Protein 2PSB (pdb70)

B-factor: mean 40.16, std 11.64, range [13.36, 83.76]

Solvent-accessible surface area: 13095 Å² total

Secondary structure (DSSP, 8-state):
-PBPTTT--B--GGGGGB--EEEEE--SGGG-S-BSTTS-SEEEEEE-STT-EEEEEEES----EEB-B--B-HHHHHHHHTTT-EEE-S-B-HHHHHHHHTTSS---HHHHBTTTBEE-SSS-TTS-EEEEHHHHHHHHHHHT---B-------B------EEEEE---SS---EEEEEEETTTTEEEEEETTEE-EETTTTEE---EEEEEE-EEEE-SSS--EEEE-SS-EEEEEEETTEEEEEEEEEETTEEEEEETTEEPPB-SS-EEEEEES-GGGEEEE-

CATH classification: 3.50.90.10

InterPro domains:
  IPR021416 DUF3048, N-terminal [PF11258] (37-178)
  IPR023158 YerB-like superfamily [G3DSA:3.50.90.10] (20-331)
  IPR023158 YerB-like superfamily [SSF159774] (34-324)
  IPR035328 DUF3048, C-terminal domain [PF17479] (204-314)

Radius of gyration: 17.87 Å; Cα contacts (8 Å, |Δi|>4): 695; chains: 1; bounding box: 42×48×46 Å

Foldseek 3Di:
DDAWQLFRHDDDPVLQWFAKAKFKAFQDVQLPPWADLQQFQEKEWDDFPDLGIIITGIHRRGGFKGHPFAEDEPLSLLLCVLRLHEYEGAHYDPVVVCCVVVPSHNYHCVVQDPHQWDAAPVGDPPSGIMHGPVSVVVVCVVVVNDRTHHTHGAFADPAAAKKKKFWSADDPGTWIKIWGADLVVQWIWIDIPPGTHDHPVVSGTHIFKEKEAAWAWAAPDPVRGTDTPQAVKFWIWMDGNSDIDTFIWHADSSHTFTQDPHGTDHTHRGHYYYYYDNDNVSMDMDD

Nearest PDB structures (foldseek):
  2psb-assembly1_A  TM=1.003E+00  e=2.135E-63  Bacillus subtilis
  1pby-assembly1_A  TM=2.322E-01  e=2.403E-01  Paracoccus denitrificans
  4chm-assembly2_B  TM=3.049E-01  e=6.238E+00  Toxoplasma gondii ME49
  1fun-assembly4_D  TM=2.504E-01  e=3.730E+00  Homo sapiens
  6dtk-assembly5_I  TM=1.846E-01  e=3.328E+00  Homo sapiens

Structure (mmCIF, N/CA/C/O backbone):
data_2PSB
#
_entry.id   2PSB
#
_cell.length_a   43.216
_cell.length_b   43.216
_cell.length_c   128.835
_cell.angle_alpha   90.00
_cell.angle_beta   90.00
_cell.angle_gamma   120.00
#
_symmetry.space_group_name_H-M   'P 32'
#
loop_
_entity.id
_entity.type
_entity.pdbx_description
1 polymer 'YerB protein'
2 water water
#
loop_
_atom_site.group_PDB
_atom_site.id
_atom_site.type_symbol
_atom_site.label_atom_id
_atom_site.label_alt_id
_atom_site.label_comp_id
_atom_site.label_asym_id
_atom_site.label_entity_id
_atom_site.label_seq_id
_atom_site.pdbx_PDB_ins_code
_atom_site.Cartn_x
_atom_site.Cartn_y
_atom_site.Cartn_z
_atom_site.occupancy
_atom_site.B_iso_or_equiv
_atom_site.auth_seq_id
_atom_site.auth_comp_id
_atom_site.auth_asym_id
_atom_site.auth_atom_id
_atom_site.pdbx_PDB_model_num
ATOM 1 N N . LYS A 1 13 ? -17.174 20.623 68.405 1.00 61.80 13 LYS A N 1
ATOM 2 C CA . LYS A 1 13 ? -16.059 19.892 69.073 1.00 61.40 13 LYS A CA 1
ATOM 3 C C . LYS A 1 13 ? -14.729 20.630 68.922 1.00 60.65 13 LYS A C 1
ATOM 4 O O . LYS A 1 13 ? -14.624 21.808 69.267 1.00 61.68 13 LYS A O 1
ATOM 10 N N . LEU A 1 14 ? -13.719 19.940 68.403 1.00 59.08 14 LEU A N 1
ATOM 11 C CA . LEU A 1 14 ? -12.397 20.527 68.218 1.00 56.87 14 LEU A CA 1
ATOM 12 C C . LEU A 1 14 ? -12.343 21.706 67.236 1.00 54.76 14 LEU A C 1
ATOM 13 O O . LEU A 1 14 ? -13.299 21.964 66.505 1.00 56.18 14 LEU A O 1
ATOM 18 N N . LYS A 1 15 ? -11.220 22.424 67.240 1.00 50.92 15 LYS A N 1
ATOM 19 C CA . LYS A 1 15 ? -11.031 23.587 66.376 1.00 46.81 15 LYS A CA 1
ATOM 20 C C . LYS A 1 15 ? -10.123 23.300 65.180 1.00 43.35 15 LYS A C 1
ATOM 21 O O . LYS A 1 15 ? -9.333 22.361 65.204 1.00 41.78 15 LYS A O 1
ATOM 27 N N . ALA A 1 16 ? -10.242 24.114 64.133 1.00 40.45 16 ALA A N 1
ATOM 28 C CA . ALA A 1 16 ? -9.410 23.945 62.948 1.00 37.29 16 ALA A CA 1
ATOM 29 C C . ALA A 1 16 ? -8.077 24.656 63.192 1.00 35.11 16 ALA A C 1
ATOM 30 O O . ALA A 1 16 ? -8.041 25.770 63.717 1.00 33.16 16 ALA A O 1
ATOM 32 N N . PRO A 1 17 ? -6.964 24.010 62.814 1.00 31.97 17 PRO A N 1
ATOM 33 C CA . PRO A 1 17 ? -5.594 24.512 62.969 1.00 30.97 17 PRO A CA 1
ATOM 34 C C . PRO A 1 17 ? -5.330 25.897 62.384 1.00 30.44 17 PRO A C 1
ATOM 35 O O . PRO A 1 17 ? -4.732 26.755 63.023 1.00 25.40 17 PRO A O 1
ATOM 39 N N . LEU A 1 18 ? -5.783 26.104 61.157 1.00 31.65 18 LEU A N 1
ATOM 40 C CA . LEU A 1 18 ? -5.524 27.354 60.468 1.00 32.49 18 LEU A CA 1
ATOM 41 C C . LEU A 1 18 ? -6.586 28.435 60.562 1.00 32.46 18 LEU A C 1
ATOM 42 O O . LEU A 1 18 ? -6.410 29.524 60.014 1.00 32.91 18 LEU A O 1
ATOM 47 N N . THR A 1 19 ? -7.667 28.157 61.280 1.00 33.88 19 THR A N 1
ATOM 48 C CA . THR A 1 19 ? -8.733 29.138 61.417 1.00 35.48 19 THR A CA 1
ATOM 49 C C . THR A 1 19 ? -9.130 29.383 62.872 1.00 35.91 19 THR A C 1
ATOM 50 O O . THR A 1 19 ? -9.598 30.469 63.227 1.00 36.44 19 THR A O 1
ATOM 54 N N . GLY A 1 20 ? -8.951 28.369 63.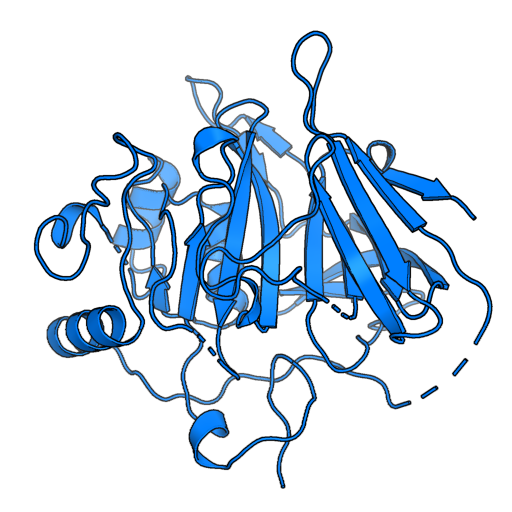712 1.00 35.01 20 GLY A N 1
ATOM 55 C CA . GLY A 1 20 ? -9.304 28.519 65.110 1.00 36.81 20 GLY A CA 1
ATOM 56 C C . GLY A 1 20 ? -10.787 28.333 65.365 1.00 37.39 20 GLY A C 1
ATOM 57 O O . GLY A 1 20 ? -11.242 28.437 66.504 1.00 38.65 20 GLY A O 1
ATOM 58 N N . LEU A 1 21 ? -11.540 28.075 64.298 1.00 38.07 21 LEU A N 1
ATOM 59 C CA . LEU A 1 21 ? -12.978 27.850 64.388 1.00 39.22 21 LEU A CA 1
ATOM 60 C C . LEU A 1 21 ? -13.225 26.365 64.611 1.00 41.66 21 LEU A C 1
ATOM 61 O O . LEU A 1 21 ? -12.444 25.523 64.164 1.00 40.48 21 LEU A O 1
ATOM 66 N N . LYS A 1 22 ? -14.312 26.045 65.301 1.00 45.31 22 LYS A N 1
ATOM 67 C CA . LYS A 1 22 ? -14.644 24.655 65.585 1.00 47.54 22 LYS A CA 1
ATOM 68 C C . LYS A 1 22 ? -14.988 23.897 64.305 1.00 48.67 22 LYS A C 1
ATOM 69 O O . LYS A 1 22 ? -15.536 24.467 63.361 1.00 48.44 22 LYS A O 1
ATOM 75 N N . THR A 1 23 ? -14.656 22.609 64.278 1.00 50.73 23 THR A N 1
ATOM 76 C CA . THR A 1 23 ? -14.935 21.761 63.122 1.00 53.64 23 THR A CA 1
ATOM 77 C C . THR A 1 23 ? -15.111 20.305 63.526 1.00 54.37 23 THR A C 1
ATOM 78 O O . THR A 1 23 ? -15.026 19.957 64.700 1.00 52.70 23 THR A O 1
ATOM 82 N N . GLU A 1 24 ? -15.338 19.459 62.529 1.00 56.24 24 GLU A N 1
ATOM 83 C CA . GLU A 1 24 ? -15.534 18.041 62.749 1.00 58.20 24 GLU A CA 1
ATOM 84 C C . GLU A 1 24 ? -14.212 17.291 62.871 1.00 59.61 24 GLU A C 1
ATOM 85 O O . GLU A 1 24 ? -13.182 17.736 62.367 1.00 59.44 24 GLU A O 1
ATOM 91 N N . GLN A 1 25 ? -14.255 16.149 63.548 1.00 60.80 25 GLN A N 1
ATOM 92 C CA . GLN A 1 25 ? -13.074 15.325 63.783 1.00 61.27 25 GLN A CA 1
ATOM 93 C C . GLN A 1 25 ? -12.256 15.007 62.529 1.00 60.91 25 GLN A C 1
ATOM 94 O O . GLN A 1 25 ? -11.027 15.090 62.546 1.00 59.84 25 GLN A O 1
ATOM 100 N N . LYS A 1 26 ? -12.936 14.648 61.445 1.00 59.76 26 LYS A N 1
ATOM 101 C CA . LYS A 1 26 ? -12.252 14.284 60.207 1.00 58.89 26 LYS A CA 1
ATOM 102 C C . LYS A 1 26 ? -11.368 15.375 59.596 1.00 57.24 26 LYS A C 1
ATOM 103 O O . LYS A 1 26 ? -10.335 15.070 59.004 1.00 56.34 26 LYS A O 1
ATOM 109 N N . VAL A 1 27 ? -11.765 16.636 59.736 1.00 55.11 27 VAL A N 1
ATOM 110 C CA . VAL A 1 27 ? -10.979 17.727 59.175 1.00 54.87 27 VAL A CA 1
ATOM 111 C C . VAL A 1 27 ? -9.653 17.836 59.910 1.00 53.68 27 VAL A C 1
ATOM 112 O O . VAL A 1 27 ? -8.647 18.250 59.342 1.00 53.39 27 VAL A O 1
ATOM 116 N N . THR A 1 28 ? -9.667 17.446 61.179 1.00 53.08 28 THR A N 1
ATOM 117 C CA . THR A 1 28 ? -8.487 17.475 62.036 1.00 51.49 28 THR A CA 1
ATOM 118 C C . THR A 1 28 ? -7.298 16.742 61.430 1.00 49.70 28 THR A C 1
ATOM 119 O O . THR A 1 28 ? -6.149 16.986 61.806 1.00 51.21 28 THR A O 1
ATOM 123 N N . GLU A 1 29 ? -7.565 15.843 60.493 1.00 46.78 29 GLU A N 1
ATOM 124 C CA . GLU A 1 29 ? -6.485 15.102 59.869 1.00 43.94 29 GLU A CA 1
ATOM 125 C C . GLU A 1 29 ? -6.305 15.420 58.397 1.00 40.25 29 GLU A C 1
ATOM 126 O O . GLU A 1 29 ? -5.425 14.870 57.748 1.00 38.64 29 GLU A O 1
ATOM 132 N N . ARG A 1 30 ? -7.134 16.314 57.869 1.00 37.57 30 ARG A N 1
ATOM 133 C CA . ARG A 1 30 ? -7.029 16.681 56.466 1.00 36.75 30 ARG A CA 1
ATOM 134 C C . ARG A 1 30 ? -5.778 17.521 56.217 1.00 35.79 30 ARG A C 1
ATOM 135 O O . ARG A 1 30 ? -5.639 18.628 56.742 1.00 36.60 30 ARG A O 1
ATOM 143 N N . ARG A 1 31 ? -4.862 16.973 55.429 1.00 33.53 31 ARG A N 1
ATOM 144 C CA . ARG A 1 31 ? -3.619 17.656 55.105 1.00 32.12 31 ARG A CA 1
ATOM 145 C C . ARG A 1 31 ? -3.874 18.949 54.334 1.00 31.12 31 ARG A C 1
ATOM 146 O O . ARG A 1 31 ? -4.719 18.995 53.443 1.00 29.88 31 ARG A O 1
ATOM 154 N N . PRO A 1 32 ? -3.142 20.022 54.677 1.00 31.44 32 PRO A N 1
ATOM 155 C CA . PRO A 1 32 ? -3.310 21.303 53.989 1.00 30.35 32 PRO A CA 1
ATOM 156 C C . PRO A 1 32 ? -2.964 21.193 52.505 1.00 28.94 32 PRO A C 1
ATOM 157 O O . PRO A 1 32 ? -2.063 20.440 52.119 1.00 28.44 32 PRO A O 1
ATOM 161 N N . VAL A 1 33 ? -3.702 21.936 51.684 1.00 27.88 33 VAL A N 1
ATOM 162 C CA . VAL A 1 33 ? -3.472 21.997 50.243 1.00 27.26 33 VAL A CA 1
ATOM 163 C C . VAL A 1 33 ? -3.208 23.476 49.930 1.00 26.74 33 VAL A C 1
ATOM 164 O O . VAL A 1 33 ? -4.061 24.331 50.173 1.00 27.14 33 VAL A O 1
ATOM 168 N N . ALA A 1 34 ? -2.010 23.764 49.425 1.00 27.02 34 ALA A N 1
ATOM 169 C CA . ALA A 1 34 ? -1.594 25.127 49.073 1.00 26.23 34 ALA A CA 1
ATOM 170 C C . ALA A 1 34 ? -1.564 25.298 47.555 1.00 27.25 34 ALA A C 1
ATOM 171 O O . ALA A 1 34 ? -0.740 24.697 46.873 1.00 27.58 34 ALA A O 1
ATOM 173 N N . VAL A 1 35 ? -2.451 26.138 47.033 1.00 27.16 35 VAL A N 1
ATOM 174 C CA . VAL A 1 35 ? -2.530 26.362 45.597 1.00 24.20 35 VAL A CA 1
ATOM 175 C C . VAL A 1 35 ? -2.015 27.736 45.165 1.00 27.30 35 VAL A C 1
ATOM 176 O O . VAL A 1 35 ? -2.380 28.768 45.740 1.00 29.27 35 VAL A O 1
ATOM 180 N N . VAL A 1 36 ? -1.160 27.748 44.150 1.00 28.45 36 VAL A N 1
ATOM 181 C CA . VAL A 1 36 ? -0.656 29.013 43.620 1.00 29.45 36 VAL A CA 1
ATOM 182 C C . VAL A 1 36 ? -1.754 29.541 42.710 1.00 29.11 36 VAL A C 1
ATOM 183 O O . VAL A 1 36 ? -2.071 28.930 41.695 1.00 29.56 36 VAL A O 1
ATOM 187 N N . VAL A 1 37 ? -2.336 30.675 43.080 1.00 29.77 37 VAL A N 1
ATOM 188 C CA . VAL A 1 37 ? -3.431 31.240 42.306 1.00 28.45 37 VAL A CA 1
ATOM 189 C C . VAL A 1 37 ? -3.105 32.544 41.573 1.00 28.12 37 VAL A C 1
ATOM 190 O O . VAL A 1 37 ? -2.620 33.522 42.159 1.00 28.22 37 VAL A O 1
ATOM 194 N N . ASN A 1 38 ? -3.388 32.511 40.275 1.00 28.00 38 ASN A N 1
ATOM 195 C CA . ASN A 1 38 ? -3.197 33.610 39.331 1.00 26.67 38 ASN A CA 1
ATOM 196 C C . ASN A 1 38 ? -3.898 34.888 39.830 1.00 27.54 38 ASN A C 1
ATOM 197 O O . ASN A 1 38 ? -5.089 34.865 40.142 1.00 25.01 38 ASN A O 1
ATOM 202 N N . ASN A 1 39 ? -3.168 35.996 39.926 1.00 27.30 39 ASN A N 1
ATOM 203 C CA . ASN A 1 39 ? -3.816 37.236 40.333 1.00 30.83 39 ASN A CA 1
ATOM 204 C C . ASN A 1 39 ? -3.634 38.317 39.267 1.00 32.57 39 ASN A C 1
ATOM 205 O O . ASN A 1 39 ? -3.681 39.519 39.551 1.00 33.92 39 ASN A O 1
ATOM 210 N N . HIS A 1 40 ? -3.407 37.878 38.035 1.00 33.14 40 HIS A N 1
ATOM 211 C CA . HIS A 1 40 ? -3.276 38.799 36.921 1.00 33.69 40 HIS A CA 1
ATOM 212 C C . HIS A 1 40 ? -4.696 39.291 36.698 1.00 32.78 40 HIS A C 1
ATOM 213 O O . HIS A 1 40 ? -5.642 38.518 36.815 1.00 30.80 40 HIS A O 1
ATOM 220 N N . PRO A 1 41 ? -4.867 40.584 36.373 1.00 31.98 41 PRO A N 1
ATOM 221 C CA . PRO A 1 41 ? -6.202 41.151 36.146 1.00 31.33 41 PRO A CA 1
ATOM 222 C C . PRO A 1 41 ? -7.187 40.235 35.409 1.00 32.59 41 PRO A C 1
ATOM 223 O O . PRO A 1 41 ? -8.349 40.128 35.802 1.00 33.02 41 PRO A O 1
ATOM 227 N N . LYS A 1 42 ? -6.719 39.573 34.354 1.00 33.03 42 LYS A N 1
ATOM 228 C CA . LYS A 1 42 ? -7.568 38.679 33.565 1.00 34.50 42 LYS A CA 1
ATOM 229 C C . LYS A 1 42 ? -7.997 37.392 34.265 1.00 34.70 42 LYS A C 1
ATOM 230 O O . LYS A 1 42 ? -8.855 36.667 33.764 1.00 33.94 42 LYS A O 1
ATOM 236 N N . ALA A 1 43 ? -7.415 37.113 35.426 1.00 33.38 43 ALA A N 1
ATOM 237 C CA . ALA A 1 43 ? -7.740 35.895 36.164 1.00 33.93 43 ALA A CA 1
ATOM 238 C C . ALA A 1 43 ? -8.829 36.107 37.218 1.00 32.88 43 ALA A C 1
ATOM 239 O O . ALA A 1 43 ? -9.271 35.157 37.866 1.00 33.24 43 ALA A O 1
ATOM 241 N N . ARG A 1 44 ? -9.265 37.352 37.375 1.00 31.57 44 ARG A N 1
ATOM 242 C CA . ARG A 1 44 ? -10.275 37.710 38.374 1.00 28.36 44 ARG A CA 1
ATOM 243 C C . ARG A 1 44 ? -11.670 37.706 37.785 1.00 28.88 44 ARG A C 1
ATOM 244 O O . ARG A 1 44 ? -11.865 38.120 36.651 1.00 27.60 44 ARG A O 1
ATOM 252 N N . PRO A 1 45 ? -12.662 37.213 38.544 1.00 29.04 45 PRO A N 1
ATOM 253 C CA . PRO A 1 45 ? -12.513 36.673 39.899 1.00 28.48 45 PRO A CA 1
ATOM 254 C C . PRO A 1 45 ? -12.036 35.218 39.844 1.00 27.50 45 PRO A C 1
ATOM 255 O O . PRO A 1 45 ? -12.359 34.499 38.911 1.00 26.72 45 PRO A O 1
ATOM 259 N N . GLN A 1 46 ? -11.272 34.800 40.848 1.00 26.15 46 GLN A N 1
ATOM 260 C CA . GLN A 1 46 ? -10.762 33.445 40.908 1.00 23.23 46 GLN A CA 1
ATOM 261 C C . GLN A 1 46 ? -11.804 32.518 41.522 1.00 25.59 46 GLN A C 1
ATOM 262 O O . GLN A 1 46 ? -12.869 32.972 41.962 1.00 25.70 46 GLN A O 1
ATOM 268 N N . SER A 1 47 ? -11.500 31.222 41.551 1.00 25.16 47 SER A N 1
ATOM 269 C CA . SER A 1 47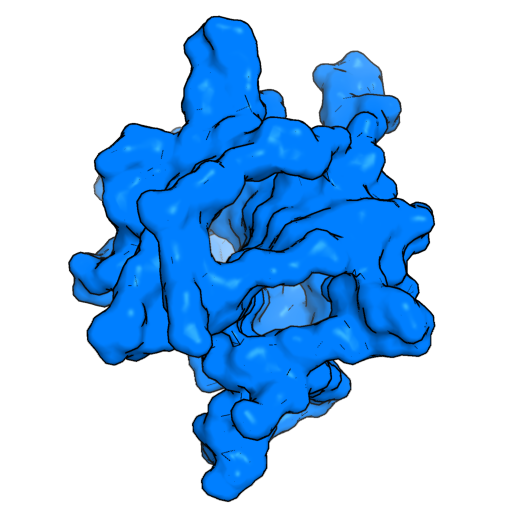 ? -12.399 30.227 42.128 1.00 26.26 47 SER A CA 1
ATOM 270 C C . SER A 1 47 ? -11.830 29.603 43.407 1.00 27.63 47 SER A C 1
ATOM 271 O O . SER A 1 47 ? -10.645 29.244 43.457 1.00 27.61 47 SER A O 1
ATOM 274 N N . GLY A 1 48 ? -12.677 29.499 44.434 1.00 27.27 48 GLY A N 1
ATOM 275 C CA . GLY A 1 48 ? -12.284 28.883 45.694 1.00 27.09 48 GLY A CA 1
ATOM 276 C C . GLY A 1 48 ? -11.611 29.694 46.793 1.00 29.05 48 GLY A C 1
ATOM 277 O O . GLY A 1 48 ? -11.332 29.147 47.857 1.00 32.74 48 GLY A O 1
ATOM 278 N N . LEU A 1 49 ? -11.351 30.979 46.573 1.00 27.82 49 LEU A N 1
ATOM 279 C CA . LEU A 1 49 ? -10.691 31.778 47.614 1.00 28.66 49 LEU A CA 1
ATOM 280 C C . LEU A 1 49 ? -11.522 32.014 48.879 1.00 29.96 49 LEU A C 1
ATOM 281 O O . LEU A 1 49 ? -10.971 32.407 49.911 1.00 30.65 49 LEU A O 1
ATOM 286 N N . SER A 1 50 ? -12.831 31.770 48.819 1.00 28.28 50 SER A N 1
ATOM 287 C CA . SER A 1 50 ? -13.673 31.958 50.004 1.00 28.29 50 SER A CA 1
ATOM 288 C C . SER A 1 50 ? -13.588 30.756 50.944 1.00 29.45 50 SER A C 1
ATOM 289 O O . SER A 1 50 ? -14.030 30.822 52.096 1.00 29.27 50 SER A O 1
ATOM 292 N N . LYS A 1 51 ? -13.020 29.659 50.449 1.00 29.49 51 LYS A N 1
ATOM 293 C CA . LYS A 1 51 ? -12.871 28.451 51.248 1.00 29.11 51 LYS A CA 1
ATOM 294 C C . LYS A 1 51 ? -11.470 28.342 51.851 1.00 29.28 51 LYS A C 1
ATOM 295 O O . LYS A 1 51 ? -11.223 27.462 52.675 1.00 32.16 51 LYS A O 1
ATOM 301 N N . ALA A 1 52 ? -10.557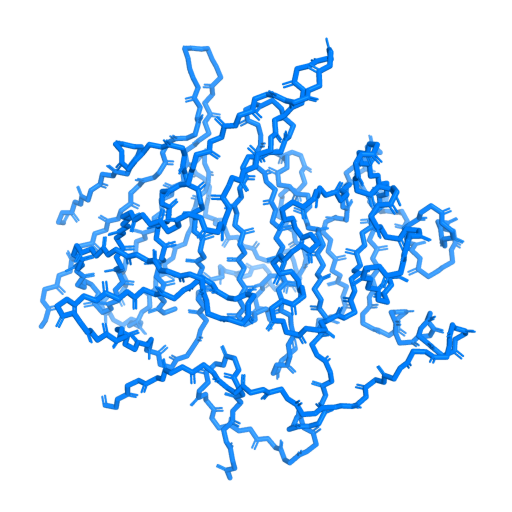 29.221 51.446 1.00 26.88 52 ALA A N 1
ATOM 302 C CA . ALA A 1 52 ? -9.177 29.181 51.948 1.00 23.25 52 ALA A CA 1
ATOM 303 C C . ALA A 1 52 ? -9.043 29.759 53.350 1.00 22.32 52 ALA A C 1
ATOM 304 O O . ALA A 1 52 ? -9.623 30.803 53.663 1.00 23.10 52 ALA A O 1
ATOM 306 N N . ASP A 1 53 ? -8.275 29.087 54.202 1.00 21.58 53 ASP A N 1
ATOM 307 C CA . ASP A 1 53 ? -8.077 29.575 55.558 1.00 21.74 53 ASP A CA 1
ATOM 308 C C . ASP A 1 53 ? -7.074 30.731 55.567 1.00 23.73 53 ASP A C 1
ATOM 309 O O . ASP A 1 53 ? -7.247 31.715 56.290 1.00 22.20 53 ASP A O 1
ATOM 314 N N . ILE A 1 54 ? -6.041 30.606 54.738 1.00 23.72 54 ILE A N 1
ATOM 315 C CA . ILE A 1 54 ? -4.987 31.608 54.623 1.00 22.63 54 ILE A CA 1
ATOM 316 C C . ILE A 1 54 ? -4.674 31.851 53.166 1.00 23.08 54 ILE A C 1
ATOM 317 O O . ILE A 1 54 ? -4.548 30.912 52.381 1.00 24.81 54 ILE A O 1
ATOM 322 N N . VAL A 1 55 ? -4.550 33.119 52.805 1.00 22.68 55 VAL A N 1
ATOM 323 C CA . VAL A 1 55 ? -4.209 33.488 51.449 1.00 22.41 55 VAL A CA 1
ATOM 324 C C . VAL A 1 55 ? -3.038 34.458 51.542 1.00 23.10 55 VAL A C 1
ATOM 325 O O . VAL A 1 55 ? -3.084 35.421 52.312 1.00 22.51 55 VAL A O 1
ATOM 329 N N . ILE A 1 56 ? -1.985 34.194 50.773 1.00 22.93 56 ILE A N 1
ATOM 330 C CA . ILE A 1 56 ? -0.812 35.057 50.786 1.00 22.86 56 ILE A CA 1
ATOM 331 C C . ILE A 1 56 ? -0.569 35.678 49.418 1.00 24.17 56 ILE A C 1
ATOM 332 O O . ILE A 1 56 ? -0.483 34.987 48.410 1.00 24.15 56 ILE A O 1
ATOM 337 N N . GLU A 1 57 ? -0.483 37.002 49.394 1.00 25.70 57 GLU A N 1
ATOM 338 C CA . GLU A 1 57 ? -0.254 37.735 48.163 1.00 27.52 57 GLU A CA 1
ATOM 339 C C . GLU A 1 57 ? 1.159 38.290 48.172 1.00 29.18 57 GLU A C 1
ATOM 340 O O . GLU A 1 57 ? 1.629 38.795 49.189 1.00 29.82 57 GLU A O 1
ATOM 346 N N . ALA A 1 58 ? 1.835 38.184 47.037 1.00 29.62 58 ALA A N 1
ATOM 347 C CA . ALA A 1 58 ? 3.198 38.688 46.917 1.00 31.56 58 ALA A CA 1
ATOM 348 C C . ALA A 1 58 ? 3.506 38.942 45.454 1.00 33.39 58 ALA A C 1
ATOM 349 O O . ALA A 1 58 ? 2.839 38.395 44.563 1.00 32.48 58 ALA A O 1
ATOM 351 N N . LEU A 1 59 ? 4.504 39.788 45.204 1.00 35.91 59 LEU A N 1
ATOM 352 C CA . LEU A 1 59 ? 4.892 40.109 43.835 1.00 37.44 59 LEU A CA 1
ATOM 353 C C . LEU A 1 59 ? 5.453 38.872 43.180 1.00 38.94 59 LEU A C 1
ATOM 354 O O . LEU A 1 59 ? 6.201 38.124 43.795 1.00 38.23 59 LEU A O 1
ATOM 359 N N . ALA A 1 60 ? 5.079 38.660 41.926 1.00 43.16 60 ALA A N 1
ATOM 360 C CA . ALA A 1 60 ? 5.557 37.519 41.161 1.00 47.96 60 ALA A CA 1
ATOM 361 C C . ALA A 1 60 ? 6.110 38.014 39.821 1.00 51.21 60 ALA A C 1
ATOM 362 O O . ALA A 1 60 ? 7.307 38.282 39.690 1.00 53.83 60 ALA A O 1
ATOM 364 N N . GLU A 1 61 ? 5.223 38.152 38.841 1.00 53.57 61 GLU A N 1
ATOM 365 C CA . GLU A 1 61 ? 5.585 38.602 37.495 1.00 55.28 61 GLU A CA 1
ATOM 366 C C . GLU A 1 61 ? 5.546 40.135 37.380 1.00 54.77 61 GLU A C 1
ATOM 367 O O . GLU A 1 61 ? 4.477 40.741 37.411 1.00 56.44 61 GLU A O 1
ATOM 373 N N . GLY A 1 62 ? 6.711 40.758 37.253 1.00 53.82 62 GLY A N 1
ATOM 374 C CA . GLY A 1 62 ? 6.760 42.205 37.127 1.00 52.51 62 GLY A CA 1
ATOM 375 C C . GLY A 1 62 ? 6.070 42.923 38.267 1.00 51.22 62 GLY A C 1
ATOM 376 O O . GLY A 1 62 ? 6.445 42.760 39.428 1.00 51.88 62 GLY A O 1
ATOM 377 N N . GLN A 1 63 ? 5.061 43.725 37.950 1.00 49.84 63 GLN A N 1
ATOM 378 C CA . GLN A 1 63 ? 4.343 44.441 38.993 1.00 47.29 63 GLN A CA 1
ATOM 379 C C . GLN A 1 63 ? 3.031 43.738 39.316 1.00 45.42 63 GLN A C 1
ATOM 380 O O . GLN A 1 63 ? 2.135 44.325 39.919 1.00 46.31 63 GLN A O 1
ATOM 386 N N . ILE A 1 64 ? 2.919 42.479 38.907 1.00 42.22 64 ILE A N 1
ATOM 387 C CA . ILE A 1 64 ? 1.714 41.706 39.167 1.00 39.33 64 ILE A CA 1
ATOM 388 C C . ILE A 1 64 ? 1.951 40.794 40.367 1.00 37.50 64 ILE A C 1
ATOM 389 O O . ILE A 1 64 ? 3.027 40.201 40.508 1.00 35.91 64 ILE A O 1
ATOM 394 N N . THR A 1 65 ? 0.947 40.700 41.235 1.00 34.79 65 THR A N 1
ATOM 395 C CA . THR A 1 65 ? 1.043 39.858 42.418 1.00 33.20 65 THR A CA 1
ATOM 396 C C . THR A 1 65 ? 0.376 38.517 42.163 1.00 33.96 65 THR A C 1
ATOM 397 O O . THR A 1 65 ? -0.393 38.356 41.217 1.00 33.15 65 THR A O 1
ATOM 401 N N . ARG A 1 66 ? 0.668 37.563 43.033 1.00 32.41 66 ARG A N 1
ATOM 402 C CA . ARG A 1 66 ? 0.119 36.225 42.906 1.00 31.39 66 ARG A CA 1
ATOM 403 C C . ARG A 1 66 ? -0.201 35.709 44.296 1.00 28.79 66 ARG A C 1
ATOM 404 O O . ARG A 1 66 ? 0.441 36.098 45.269 1.00 26.79 66 ARG A O 1
ATOM 412 N N . PHE A 1 67 ? -1.176 34.814 44.372 1.00 28.48 67 PHE A N 1
ATOM 413 C CA . PHE A 1 67 ? -1.629 34.247 45.638 1.00 28.11 67 PHE A CA 1
ATOM 414 C C . PHE A 1 67 ? -1.193 32.809 45.899 1.00 26.34 67 PHE A C 1
ATOM 415 O O . PHE A 1 67 ? -0.917 32.034 44.973 1.00 27.77 67 PHE A O 1
ATOM 423 N N . LEU A 1 68 ? -1.153 32.472 47.182 1.00 24.72 68 LEU A N 1
ATOM 424 C CA . LEU A 1 68 ? -0.908 31.111 47.640 1.00 21.24 68 LEU A CA 1
ATOM 425 C C . LEU A 1 68 ? -2.122 30.978 48.553 1.00 21.29 68 LEU A C 1
ATOM 426 O O . LEU A 1 68 ? -2.204 31.654 49.574 1.00 20.59 68 LEU A O 1
ATOM 431 N N . ALA A 1 69 ? -3.089 30.167 48.139 1.00 18.85 69 ALA A N 1
ATOM 432 C CA . ALA A 1 69 ? -4.298 29.947 48.921 1.00 21.42 69 ALA A CA 1
ATOM 433 C C . ALA A 1 69 ? -4.173 28.606 49.625 1.00 21.64 69 ALA A C 1
ATOM 434 O O . ALA A 1 69 ? -4.112 27.549 48.987 1.00 22.26 69 ALA A O 1
ATOM 436 N N . ILE A 1 70 ? -4.132 28.664 50.953 1.00 20.33 70 ILE A N 1
ATOM 437 C CA . ILE A 1 70 ? -3.979 27.471 51.763 1.00 19.27 70 ILE A CA 1
ATOM 438 C C . ILE A 1 70 ? -5.314 27.024 52.335 1.00 20.18 70 ILE A C 1
ATOM 439 O O . ILE A 1 70 ? -5.942 27.740 53.123 1.00 20.01 70 ILE A O 1
ATOM 444 N N . PHE A 1 71 ? -5.737 25.834 51.905 1.00 21.97 71 PHE A N 1
ATOM 445 C CA . PHE A 1 71 ? -6.992 25.217 52.331 1.00 19.71 71 PHE A CA 1
ATOM 446 C C . PHE A 1 71 ? -6.711 24.089 53.314 1.00 20.44 71 PHE A C 1
ATOM 447 O O . PHE A 1 71 ? -5.736 23.348 53.164 1.00 25.79 71 PHE A O 1
ATOM 455 N N . GLN A 1 72 ? -7.575 23.961 54.314 1.00 22.49 72 GLN A N 1
ATOM 456 C CA . GLN A 1 72 ? -7.449 22.914 55.320 1.00 23.42 72 GLN A CA 1
ATOM 457 C C . GLN A 1 72 ? -8.808 22.655 55.956 1.00 25.91 72 GLN A C 1
ATOM 458 O O . GLN A 1 72 ? -9.304 21.533 55.905 1.00 27.76 72 GLN A O 1
ATOM 464 N N . SER A 1 73 ? -9.417 23.690 56.538 1.00 26.76 73 SER A N 1
ATOM 465 C CA . SER A 1 73 ? -10.723 23.535 57.193 1.00 28.35 73 SER A CA 1
ATOM 466 C C . SER A 1 73 ? -11.860 23.469 56.191 1.00 30.13 73 SER A C 1
ATOM 467 O O . SER A 1 73 ? -12.969 23.054 56.527 1.00 30.76 73 SER A O 1
ATOM 470 N N . GLN A 1 74 ? -11.590 23.919 54.973 1.00 33.03 74 GLN A N 1
ATOM 471 C CA . GLN A 1 74 ? -12.588 23.923 53.911 1.00 37.58 74 GLN A CA 1
ATOM 472 C C . GLN A 1 74 ? -11.915 23.641 52.588 1.00 40.25 74 GLN A C 1
ATOM 473 O O . GLN A 1 74 ? -11.006 24.364 52.180 1.00 42.24 74 GLN A O 1
ATOM 487 N N . PRO A 1 76 ? -12.061 23.358 48.474 1.00 43.48 76 PRO A N 1
ATOM 488 C CA . PRO A 1 76 ? -12.836 23.954 47.388 1.00 44.69 76 PRO A CA 1
ATOM 489 C C . PRO A 1 76 ? -13.240 22.964 46.302 1.00 45.61 76 PRO A C 1
ATOM 490 O O . PRO A 1 76 ? -12.650 21.890 46.174 1.00 47.60 76 PRO A O 1
ATOM 494 N N . GLU A 1 77 ? -14.266 23.327 45.538 1.00 46.68 77 GLU A N 1
ATOM 495 C CA . GLU A 1 77 ? -14.721 22.502 44.424 1.00 46.77 77 GLU A CA 1
ATOM 496 C C . GLU A 1 77 ? -13.622 22.732 43.396 1.00 45.15 77 GLU A C 1
ATOM 497 O O . GLU A 1 77 ? -12.621 22.017 43.364 1.00 45.91 77 GLU A O 1
ATOM 503 N N . THR A 1 78 ? -13.809 23.751 42.565 1.00 42.08 78 THR A N 1
ATOM 504 C CA . THR A 1 78 ? -12.810 24.101 41.569 1.00 38.17 78 THR A CA 1
ATOM 505 C C . THR A 1 78 ? -11.991 25.216 42.199 1.00 35.10 78 THR A C 1
ATOM 506 O O . THR A 1 78 ? -12.485 25.962 43.037 1.00 36.94 78 THR A O 1
ATOM 510 N N . VAL A 1 79 ? -10.733 25.319 41.806 1.00 33.53 79 VAL A N 1
ATOM 511 C CA . VAL A 1 79 ? -9.860 26.350 42.337 1.00 30.11 79 VAL A CA 1
ATOM 512 C C . VAL A 1 79 ? -8.936 26.817 41.211 1.00 28.86 79 VAL A C 1
ATOM 513 O O . VAL A 1 79 ? -8.450 26.016 40.421 1.00 28.50 79 VAL A O 1
ATOM 517 N N . GLY A 1 80 ? -8.730 28.126 41.118 1.00 29.86 80 GLY A N 1
ATOM 518 C CA . GLY A 1 80 ? -7.864 28.666 40.088 1.00 28.99 80 GLY A CA 1
ATOM 519 C C . GLY A 1 80 ? -8.237 30.091 39.741 1.00 27.51 80 GLY A C 1
ATOM 520 O O . GLY A 1 80 ? -9.000 30.715 40.480 1.00 28.26 80 GLY A O 1
ATOM 521 N N . PRO A 1 81 ? -7.716 30.634 38.628 1.00 28.26 81 PRO A N 1
ATOM 522 C CA . PRO A 1 81 ? -6.789 29.917 37.738 1.00 28.04 81 PRO A CA 1
ATOM 523 C C . PRO A 1 81 ? -5.465 29.619 38.432 1.00 29.39 81 PRO A C 1
ATOM 524 O O . PRO A 1 81 ? -5.015 30.385 39.288 1.00 30.05 81 PRO A O 1
ATOM 528 N N . VAL A 1 82 ? -4.843 28.506 38.060 1.00 29.51 82 VAL A N 1
ATOM 529 C CA . VAL A 1 82 ? -3.571 28.122 38.654 1.00 28.98 82 VAL A CA 1
ATOM 530 C C . VAL A 1 82 ? -2.444 28.787 37.896 1.00 28.36 82 VAL A C 1
ATOM 531 O O . VAL A 1 82 ? -2.541 29.004 36.691 1.00 27.41 82 VAL A O 1
ATOM 535 N N . ARG A 1 83 ? -1.373 29.112 38.608 1.00 30.49 83 ARG A N 1
ATOM 536 C CA . ARG A 1 83 ? -0.237 29.787 38.003 1.00 30.93 83 ARG A CA 1
ATOM 537 C C . ARG A 1 83 ? 1.106 29.211 38.433 1.00 31.20 83 ARG A C 1
ATOM 538 O O . ARG A 1 83 ? 1.180 28.283 39.237 1.00 29.96 83 ARG A O 1
ATOM 546 N N . SER A 1 84 ? 2.165 29.796 37.884 1.00 30.88 84 SER A N 1
ATOM 547 C CA . SER A 1 84 ? 3.543 29.386 38.148 1.00 31.97 84 SER A CA 1
ATOM 548 C C . SER A 1 84 ? 3.994 29.480 39.593 1.00 32.55 84 SER A C 1
ATOM 549 O O . SER A 1 84 ? 3.578 30.365 40.328 1.00 34.95 84 SER A O 1
ATOM 552 N N . ALA A 1 85 ? 4.880 28.569 39.983 1.00 34.20 85 ALA A N 1
ATOM 553 C CA . ALA A 1 85 ? 5.405 28.535 41.339 1.00 33.76 85 ALA A CA 1
ATOM 554 C C . ALA A 1 85 ? 6.681 29.361 41.462 1.00 35.74 85 ALA A C 1
ATOM 555 O O . ALA A 1 85 ? 7.451 29.479 40.508 1.00 34.61 85 ALA A O 1
ATOM 557 N N . ARG A 1 86 ? 6.887 29.932 42.647 1.00 37.13 86 ARG A N 1
ATOM 558 C CA . ARG A 1 86 ? 8.063 30.740 42.945 1.00 37.54 86 ARG A CA 1
ATOM 559 C C . ARG A 1 86 ? 8.659 30.193 44.225 1.00 38.90 86 ARG A C 1
ATOM 560 O O . ARG A 1 86 ? 7.945 29.597 45.024 1.00 40.79 86 ARG A O 1
ATOM 568 N N . GLU A 1 87 ? 9.963 30.376 44.414 1.00 36.80 87 GLU A N 1
ATOM 569 C CA . GLU A 1 87 ? 10.625 29.883 45.608 1.00 36.46 87 GLU A CA 1
ATOM 570 C C . GLU A 1 87 ? 9.907 30.274 46.886 1.00 35.22 87 GLU A C 1
ATOM 571 O O . GLU A 1 87 ? 9.560 29.403 47.685 1.00 35.11 87 GLU A O 1
ATOM 577 N N . TYR A 1 88 ? 9.682 31.572 47.082 1.00 32.20 88 TYR A N 1
ATOM 578 C CA . TYR A 1 88 ? 9.006 32.030 48.285 1.00 30.08 88 TYR A CA 1
ATOM 579 C C . TYR A 1 88 ? 7.662 31.339 48.521 1.00 30.21 88 TYR A C 1
ATOM 580 O O . TYR A 1 88 ? 7.247 31.184 49.664 1.00 30.84 88 TYR A O 1
ATOM 589 N N . PHE A 1 89 ? 6.984 30.919 47.458 1.00 28.38 89 PHE A N 1
ATOM 590 C CA . PHE A 1 89 ? 5.711 30.221 47.636 1.00 29.18 89 PHE A CA 1
ATOM 591 C C . PHE A 1 89 ? 5.931 28.784 48.127 1.00 28.86 89 PHE A C 1
ATOM 592 O O . PHE A 1 89 ? 5.162 28.262 48.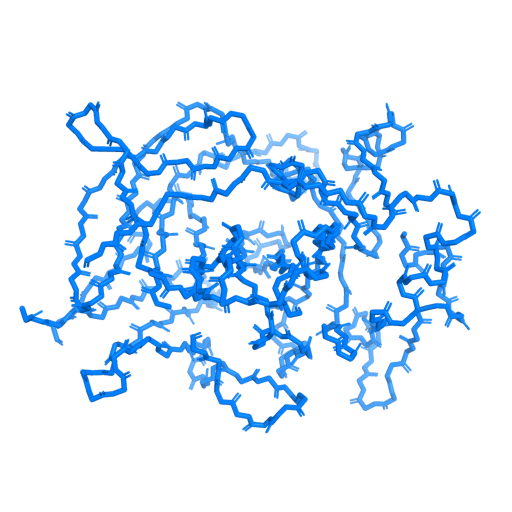936 1.00 31.09 89 PHE A O 1
ATOM 600 N N . VAL A 1 90 ? 6.984 28.141 47.642 1.00 27.34 90 VAL A N 1
ATOM 601 C CA . VAL A 1 90 ? 7.283 26.782 48.078 1.00 27.93 90 VAL A CA 1
ATOM 602 C C . VAL A 1 90 ? 7.560 26.843 49.573 1.00 28.15 90 VAL A C 1
ATOM 603 O O . VAL A 1 90 ? 7.053 26.036 50.350 1.00 28.93 90 VAL A O 1
ATOM 607 N N . THR A 1 91 ? 8.350 27.833 49.965 1.00 28.25 91 THR A N 1
ATOM 608 C CA . THR A 1 91 ? 8.723 28.040 51.360 1.00 28.14 91 THR A CA 1
ATOM 609 C C . THR A 1 91 ? 7.496 28.300 52.247 1.00 28.67 91 THR A C 1
ATOM 610 O O . THR A 1 91 ? 7.403 27.794 53.363 1.00 29.03 91 THR A O 1
ATOM 614 N N . LEU A 1 92 ? 6.567 29.099 51.737 1.00 27.01 92 LEU A N 1
ATOM 615 C CA . LEU A 1 92 ? 5.358 29.437 52.473 1.00 27.58 92 LEU A CA 1
ATOM 616 C C . LEU A 1 92 ? 4.457 28.214 52.607 1.00 25.45 92 LEU A C 1
ATOM 617 O O . LEU A 1 92 ? 3.904 27.956 53.671 1.00 24.35 92 LEU A O 1
ATOM 622 N N . SER A 1 93 ? 4.320 27.468 51.521 1.00 25.57 93 SER A N 1
ATOM 623 C CA . SER A 1 93 ? 3.502 26.264 51.525 1.00 26.59 93 SER A CA 1
ATOM 624 C C . SER A 1 93 ? 4.013 25.299 52.584 1.00 26.67 93 SER A C 1
ATOM 625 O O . SER A 1 93 ? 3.230 24.713 53.332 1.00 25.14 93 SER A O 1
ATOM 628 N N . ASN A 1 94 ? 5.337 25.157 52.646 1.00 29.14 94 ASN A N 1
ATOM 629 C CA . ASN A 1 94 ? 5.993 24.254 53.584 1.00 29.17 94 ASN A CA 1
ATOM 630 C C . ASN A 1 94 ? 5.748 24.574 55.047 1.00 29.89 94 ASN A C 1
ATOM 631 O O . ASN A 1 94 ? 5.905 23.714 55.908 1.00 32.03 94 ASN A O 1
ATOM 636 N N . GLY A 1 95 ? 5.368 25.810 55.340 1.00 28.88 95 GLY A N 1
ATOM 637 C CA . GLY A 1 95 ? 5.106 26.160 56.721 1.00 26.79 95 GLY A CA 1
ATOM 638 C C . GLY A 1 95 ? 4.052 25.233 57.292 1.00 26.83 95 GLY A C 1
ATOM 639 O O . GLY A 1 95 ? 3.909 25.122 58.507 1.00 27.56 95 GLY A O 1
ATOM 640 N N . PHE A 1 96 ? 3.320 24.561 56.405 1.00 28.43 96 PHE A N 1
ATOM 641 C CA . PHE A 1 96 ? 2.273 23.633 56.794 1.00 29.75 96 PHE A CA 1
ATOM 642 C C . PHE A 1 96 ? 2.438 22.264 56.129 1.00 31.38 96 PHE A C 1
ATOM 643 O O . PHE A 1 96 ? 1.535 21.438 56.191 1.00 30.05 96 PHE A O 1
ATOM 651 N N . ASP A 1 97 ? 3.589 22.045 55.490 1.00 33.66 97 ASP A N 1
ATOM 652 C CA . ASP A 1 97 ? 3.895 20.783 54.804 1.00 35.56 97 ASP A CA 1
ATOM 653 C C . ASP A 1 97 ? 2.740 20.414 53.879 1.00 34.59 97 ASP A C 1
ATOM 654 O O . ASP A 1 97 ? 2.367 19.245 53.730 1.00 34.91 97 ASP A O 1
ATOM 659 N N . SER A 1 98 ? 2.179 21.435 53.250 1.00 33.44 98 SER A N 1
ATOM 660 C CA . SER A 1 98 ? 1.043 21.259 52.368 1.00 31.98 98 SER A CA 1
ATOM 661 C C . SER A 1 98 ? 1.386 20.685 51.011 1.00 33.34 98 SER A C 1
ATOM 662 O O . SER A 1 98 ? 2.514 20.806 50.526 1.00 34.99 98 SER A O 1
ATOM 665 N N . ILE A 1 99 ? 0.391 20.041 50.414 1.00 31.31 99 ILE A N 1
ATOM 666 C CA . ILE A 1 99 ? 0.521 19.505 49.074 1.00 30.45 99 ILE A CA 1
ATOM 667 C C . ILE A 1 99 ? 0.546 20.786 48.239 1.00 29.50 99 ILE A C 1
ATOM 668 O O . ILE A 1 99 ? -0.387 21.593 48.294 1.00 26.22 99 ILE A O 1
ATOM 673 N N . PHE A 1 100 ? 1.634 20.968 47.492 1.00 28.90 100 PHE A N 1
ATOM 674 C CA . PHE A 1 100 ? 1.854 22.151 46.672 1.00 28.65 100 PHE A CA 1
ATOM 675 C C . PHE A 1 100 ? 1.304 22.020 45.257 1.00 29.37 100 PHE A C 1
ATOM 676 O O . PHE A 1 100 ? 1.826 21.262 44.443 1.00 28.09 100 PHE A O 1
ATOM 684 N N . VAL A 1 101 ? 0.251 22.774 44.964 1.00 27.13 101 VAL A N 1
ATOM 685 C CA . VAL A 1 101 ? -0.356 22.727 43.648 1.00 28.53 101 VAL A CA 1
ATOM 686 C C . VAL A 1 101 ? 0.011 23.986 42.874 1.00 30.93 101 VAL A C 1
ATOM 687 O O . VAL A 1 101 ? -0.048 25.095 43.415 1.00 30.76 101 VAL A O 1
ATOM 691 N N . HIS A 1 102 ? 0.406 23.807 41.617 1.00 31.69 102 HIS A N 1
ATOM 692 C CA . HIS A 1 102 ? 0.802 24.930 40.780 1.00 34.70 102 HIS A CA 1
ATOM 693 C C . HIS A 1 102 ? 0.732 24.595 39.299 1.00 35.99 102 HIS A C 1
ATOM 694 O O . HIS A 1 102 ? 0.138 23.593 38.899 1.00 36.47 102 HIS A O 1
ATOM 701 N N . HIS A 1 103 ? 1.348 25.443 38.485 1.00 37.12 103 HIS A N 1
ATOM 702 C CA . HIS A 1 103 ? 1.359 25.229 37.050 1.00 37.88 103 HIS A CA 1
ATOM 703 C C . HIS A 1 103 ? 2.490 26.035 36.435 1.00 39.93 103 HIS A C 1
ATOM 704 O O . HIS A 1 103 ? 2.343 27.229 36.142 1.00 36.89 103 HIS A O 1
ATOM 711 N N . GLY A 1 104 ? 3.618 25.361 36.235 1.00 41.67 104 GLY A N 1
ATOM 712 C CA . GLY A 1 104 ? 4.790 26.013 35.691 1.00 43.00 104 GLY A CA 1
ATOM 713 C C . GLY A 1 104 ? 5.630 26.429 36.876 1.00 45.14 104 GLY A C 1
ATOM 714 O O . GLY A 1 104 ? 5.227 26.227 38.025 1.00 45.41 104 GLY A O 1
ATOM 715 N N . TRP A 1 105 ? 6.789 27.015 36.613 1.00 46.81 105 TRP A N 1
ATOM 716 C CA . TRP A 1 105 ? 7.673 27.443 37.687 1.00 49.03 105 TRP A CA 1
ATOM 717 C C . TRP A 1 105 ? 8.880 28.233 37.196 1.00 48.60 105 TRP A C 1
ATOM 718 O O . TRP A 1 105 ? 9.170 28.284 36.001 1.00 47.92 105 TRP A O 1
ATOM 729 N N . SER A 1 106 ? 9.575 28.859 38.135 1.00 48.63 106 SER A N 1
ATOM 730 C CA . SER A 1 106 ? 10.773 29.608 37.809 1.00 49.78 106 SER A CA 1
ATOM 731 C C . SER A 1 106 ? 11.919 28.606 37.946 1.00 50.74 106 SER A C 1
ATOM 732 O O . SER A 1 106 ? 11.753 27.544 38.542 1.00 50.47 106 SER A O 1
ATOM 735 N N . PRO A 1 107 ? 13.090 28.922 37.382 1.00 52.09 107 PRO A N 1
ATOM 736 C CA . PRO A 1 107 ? 14.232 28.012 37.477 1.00 53.11 107 PRO A CA 1
ATOM 737 C C . PRO A 1 107 ? 14.498 27.561 38.913 1.00 53.50 107 PRO A C 1
ATOM 738 O O . PRO A 1 107 ? 14.599 26.361 39.195 1.00 52.48 107 PRO A O 1
ATOM 742 N N . GLY A 1 108 ? 14.606 28.535 39.814 1.00 53.38 108 GLY A N 1
ATOM 743 C CA . GLY A 1 108 ? 14.857 28.233 41.209 1.00 51.63 108 GLY A CA 1
ATOM 744 C C . GLY A 1 108 ? 13.829 27.272 41.766 1.00 51.32 108 GLY A C 1
ATOM 745 O O . GLY A 1 108 ? 14.182 26.261 42.368 1.00 50.98 108 GLY A O 1
ATOM 746 N N . ALA A 1 109 ? 12.554 27.588 41.558 1.00 50.42 109 ALA A N 1
ATOM 747 C CA . ALA A 1 109 ? 11.461 26.752 42.040 1.00 49.01 109 ALA A CA 1
ATOM 748 C C . ALA A 1 109 ? 11.542 25.324 41.511 1.00 48.21 109 ALA A C 1
ATOM 749 O O . ALA A 1 109 ? 11.223 24.376 42.220 1.00 47.10 109 ALA A O 1
ATOM 751 N N . LYS A 1 110 ? 11.962 25.177 40.260 1.00 49.24 110 LYS A N 1
ATOM 752 C CA . LYS A 1 110 ? 12.072 23.861 39.645 1.00 49.41 110 LYS A CA 1
ATOM 753 C C . LYS A 1 110 ? 13.058 22.990 40.406 1.00 49.44 110 LYS A C 1
ATOM 754 O O . LYS A 1 110 ? 12.707 21.913 40.883 1.00 50.18 110 LYS A O 1
ATOM 760 N N . LYS A 1 111 ? 14.294 23.464 40.521 1.00 49.03 111 LYS A N 1
ATOM 761 C CA . LYS A 1 111 ? 15.340 22.717 41.210 1.00 49.59 111 LYS A CA 1
ATOM 762 C C . LYS A 1 111 ? 14.932 22.419 42.642 1.00 48.45 111 LYS A C 1
ATOM 763 O O . LYS A 1 111 ? 15.143 21.318 43.146 1.00 47.78 111 LYS A O 1
ATOM 769 N N . GLN A 1 112 ? 14.344 23.415 43.289 1.00 47.05 112 GLN A N 1
ATOM 770 C CA . GLN A 1 112 ? 13.905 23.289 44.668 1.00 46.60 112 GLN A CA 1
ATOM 771 C C . GLN A 1 112 ? 12.965 22.101 44.826 1.00 44.79 112 GLN A C 1
ATOM 772 O O . GLN A 1 112 ? 13.203 21.209 45.639 1.00 45.83 112 GLN A O 1
ATOM 778 N N . LEU A 1 113 ? 11.902 22.087 44.033 1.00 43.31 113 LEU A N 1
ATOM 779 C CA . LEU A 1 113 ? 10.919 21.018 44.090 1.00 42.39 113 LEU A CA 1
ATOM 780 C C . LEU A 1 113 ? 11.428 19.683 43.540 1.00 42.96 113 LEU A C 1
ATOM 781 O O . LEU A 1 113 ? 10.987 18.617 43.976 1.00 42.87 113 LEU A O 1
ATOM 786 N N . GLU A 1 114 ? 12.348 19.730 42.584 1.00 43.17 114 GLU A N 1
ATOM 787 C CA . GLU A 1 114 ? 12.888 18.499 42.031 1.00 43.62 114 GLU A CA 1
ATOM 788 C C . GLU A 1 114 ? 13.922 17.932 43.002 1.00 43.10 114 GLU A C 1
ATOM 789 O O . GLU A 1 114 ? 14.329 16.783 42.891 1.00 45.16 114 GLU A O 1
ATOM 795 N N . SER A 1 115 ? 14.318 18.748 43.971 1.00 42.68 115 SER A N 1
ATOM 796 C CA . SER A 1 115 ? 15.275 18.344 44.992 1.00 43.46 115 SER A CA 1
ATOM 797 C C . SER A 1 115 ? 14.539 17.776 46.196 1.00 42.43 115 SER A C 1
ATOM 798 O O . SER A 1 115 ? 15.149 17.499 47.224 1.00 41.89 115 SER A O 1
ATOM 801 N N . GLY A 1 116 ? 13.225 17.621 46.058 1.00 42.81 116 GLY A N 1
ATOM 802 C CA . GLY A 1 116 ? 12.406 17.066 47.124 1.00 41.54 116 GLY A CA 1
ATOM 803 C C . GLY A 1 116 ? 11.867 18.051 48.144 1.00 43.72 116 GLY A C 1
ATOM 804 O O . GLY A 1 116 ? 11.506 17.659 49.254 1.00 42.92 116 GLY A O 1
ATOM 805 N N . ALA A 1 117 ? 11.792 19.327 47.774 1.00 43.29 117 ALA A N 1
ATOM 806 C CA . ALA A 1 117 ? 11.309 20.353 48.698 1.00 42.86 117 ALA A CA 1
ATOM 807 C C . ALA A 1 117 ? 9.883 20.127 49.181 1.00 41.89 117 ALA A C 1
ATOM 808 O O . ALA A 1 117 ? 9.552 20.498 50.302 1.00 42.10 117 ALA A O 1
ATOM 810 N N . ALA A 1 118 ? 9.039 19.509 48.360 1.00 41.13 118 ALA A N 1
ATOM 811 C CA . ALA A 1 118 ? 7.657 19.292 48.768 1.00 40.47 118 ALA A CA 1
ATOM 812 C C . ALA A 1 118 ? 6.846 18.417 47.814 1.00 40.45 118 ALA A C 1
ATOM 813 O O . ALA A 1 118 ? 7.168 18.309 46.629 1.00 40.57 118 ALA A O 1
ATOM 815 N N . ASP A 1 119 ? 5.799 17.783 48.340 1.00 38.39 119 ASP A N 1
ATOM 816 C CA . ASP A 1 119 ? 4.927 16.963 47.508 1.00 38.14 119 ASP A CA 1
ATOM 817 C C . ASP A 1 119 ? 4.166 17.944 46.633 1.00 38.51 119 ASP A C 1
ATOM 818 O O . ASP A 1 119 ? 3.345 18.713 47.139 1.00 36.12 119 ASP A O 1
ATOM 823 N N . TYR A 1 120 ? 4.433 17.923 45.330 1.00 36.77 120 TYR A N 1
ATOM 824 C CA . TYR A 1 120 ? 3.768 18.852 44.426 1.00 36.57 120 TYR A CA 1
ATOM 825 C C . TYR A 1 120 ? 2.932 18.239 43.316 1.00 35.46 120 TYR A C 1
ATOM 826 O O . TYR A 1 120 ? 2.972 17.033 43.056 1.00 36.18 120 TYR A O 1
ATOM 843 N N . ASN A 1 122 ? 2.135 19.537 39.426 1.00 32.11 122 ASN A N 1
ATOM 844 C CA . ASN A 1 122 ? 2.436 20.504 38.381 1.00 33.14 122 ASN A CA 1
ATOM 845 C C . ASN A 1 122 ? 1.430 20.414 37.246 1.00 34.72 122 ASN A C 1
ATOM 846 O O . ASN A 1 122 ? 1.248 19.353 36.632 1.00 34.77 122 ASN A O 1
ATOM 851 N N . GLY A 1 123 ? 0.784 21.539 36.969 1.00 35.60 123 GLY A N 1
ATOM 852 C CA . GLY A 1 123 ? -0.194 21.581 35.906 1.00 34.72 123 GLY A CA 1
ATOM 853 C C . GLY A 1 123 ? 0.421 21.069 34.625 1.00 34.17 123 GLY A C 1
ATOM 854 O O . GLY A 1 123 ? -0.276 20.571 33.746 1.00 34.66 123 GLY A O 1
ATOM 855 N N . LEU A 1 124 ? 1.736 21.191 34.514 1.00 33.55 124 LEU A N 1
ATOM 856 C CA . LEU A 1 124 ? 2.423 20.722 33.318 1.00 36.68 124 LEU A CA 1
ATOM 857 C C . LEU A 1 124 ? 2.173 19.225 33.092 1.00 37.85 124 LEU A C 1
ATOM 858 O O . LEU A 1 124 ? 1.903 18.793 31.969 1.00 39.30 124 LEU A O 1
ATOM 863 N N . ASP A 1 125 ? 2.243 18.444 34.166 1.00 37.18 125 ASP A N 1
ATOM 864 C CA . ASP A 1 125 ? 2.061 17.000 34.082 1.00 37.13 125 ASP A CA 1
ATOM 865 C C . ASP A 1 125 ? 0.638 16.496 33.981 1.00 37.37 125 ASP A C 1
ATOM 866 O O . ASP A 1 125 ? 0.416 15.360 33.566 1.00 38.52 125 ASP A O 1
ATOM 871 N N . PHE A 1 126 ? -0.331 17.323 34.352 1.00 37.43 126 PHE A N 1
ATOM 872 C CA . PHE A 1 126 ? -1.720 16.885 34.316 1.00 35.58 126 PHE A CA 1
ATOM 873 C C . PHE A 1 126 ? -2.589 17.749 33.435 1.00 34.74 126 PHE A C 1
ATOM 874 O O . PHE A 1 126 ? -3.810 17.598 33.428 1.00 34.48 126 PHE A O 1
ATOM 882 N N . ASP A 1 127 ? -1.965 18.654 32.695 1.00 35.38 127 ASP A N 1
ATOM 883 C CA . ASP A 1 127 ? -2.716 19.529 31.806 1.00 37.52 127 ASP A CA 1
ATOM 884 C C . ASP A 1 127 ? -3.441 18.645 30.799 1.00 38.95 127 ASP A C 1
ATOM 885 O O . ASP A 1 127 ? -2.814 18.077 29.905 1.00 40.49 127 ASP A O 1
ATOM 890 N N . GLY A 1 128 ? -4.758 18.521 30.961 1.00 38.98 128 GLY A N 1
ATOM 891 C CA . GLY A 1 128 ? -5.551 17.689 30.072 1.00 38.20 128 GLY A CA 1
ATOM 892 C C . GLY A 1 128 ? -6.349 16.643 30.833 1.00 40.04 128 GLY A C 1
ATOM 893 O O . GLY A 1 128 ? -7.277 16.046 30.299 1.00 40.74 128 GLY A O 1
ATOM 894 N N . SER A 1 129 ? -5.995 16.415 32.093 1.00 40.33 129 SER A N 1
ATOM 895 C CA . SER A 1 129 ? -6.699 15.434 32.901 1.00 39.71 129 SER A CA 1
ATOM 896 C C . SER A 1 129 ? -7.125 16.002 34.249 1.00 39.56 129 SER A C 1
ATOM 897 O O . SER A 1 129 ? -8.255 16.464 34.401 1.00 40.11 129 SER A O 1
ATOM 900 N N . LEU A 1 130 ? -6.221 15.982 35.220 1.00 38.30 130 LEU A N 1
ATOM 901 C CA . LEU A 1 130 ? -6.527 16.487 36.554 1.00 38.75 130 LEU A CA 1
ATOM 902 C C . LEU A 1 130 ? -6.557 18.022 36.596 1.00 37.65 130 LEU A C 1
ATOM 903 O O . LEU A 1 130 ? -7.041 18.615 37.555 1.00 38.38 130 LEU A O 1
ATOM 908 N N . PHE A 1 131 ? -6.043 18.642 35.535 1.00 35.52 131 PHE A N 1
ATOM 909 C CA . PHE A 1 131 ? -6.045 20.091 35.352 1.00 33.74 131 PHE A CA 1
ATOM 910 C C . PHE A 1 131 ? -6.860 20.310 34.068 1.00 33.00 131 PHE A C 1
ATOM 911 O O . PHE A 1 131 ? -6.677 19.582 33.088 1.00 33.18 131 PHE A O 1
ATOM 919 N N . TRP A 1 132 ? -7.761 21.286 34.059 1.00 30.66 132 TRP A N 1
ATOM 920 C CA . TRP A 1 132 ? -8.539 21.544 32.855 1.00 28.67 132 TRP A CA 1
ATOM 921 C C . TRP A 1 132 ? -8.415 22.991 32.398 1.00 27.75 132 TRP A C 1
ATOM 922 O O . TRP A 1 132 ? -7.903 23.847 33.134 1.00 27.58 132 TRP A O 1
ATOM 933 N N . ARG A 1 133 ? -8.870 23.244 31.172 1.00 25.72 133 ARG A N 1
ATOM 934 C CA . ARG A 1 133 ? -8.825 24.571 30.558 1.00 24.84 133 ARG A CA 1
ATOM 935 C C . ARG A 1 133 ? -10.224 25.166 30.424 1.00 24.77 133 ARG A C 1
ATOM 936 O O . ARG A 1 133 ? -11.089 24.599 29.766 1.00 24.12 133 ARG A O 1
ATOM 944 N N . ALA A 1 134 ? -10.437 26.316 31.043 1.00 26.27 134 ALA A N 1
ATOM 945 C CA . ALA A 1 134 ? -11.726 26.991 30.977 1.00 28.44 134 ALA A CA 1
ATOM 946 C C . ALA A 1 134 ? -11.934 27.603 29.584 1.00 30.58 134 ALA A C 1
ATOM 947 O O . ALA A 1 134 ? -11.002 28.159 28.994 1.00 29.38 134 ALA A O 1
ATOM 949 N N . ASP A 1 135 ? -13.156 27.507 29.065 1.00 32.52 135 ASP A N 1
ATOM 950 C CA . ASP A 1 135 ? -13.479 28.037 27.740 1.00 35.19 135 ASP A CA 1
ATOM 951 C C . ASP A 1 135 ? -13.963 29.488 27.725 1.00 36.00 135 ASP A C 1
ATOM 952 O O . ASP A 1 135 ? -14.141 30.069 26.658 1.00 36.59 135 ASP A O 1
ATOM 957 N N . PHE A 1 136 ? -14.194 30.072 28.893 1.00 37.62 136 PHE A N 1
ATOM 958 C CA . PHE A 1 136 ? -14.646 31.461 28.947 1.00 37.34 136 PHE A CA 1
ATOM 959 C C . PHE A 1 136 ? -13.429 32.370 29.099 1.00 37.95 136 PHE A C 1
ATOM 960 O O . PHE A 1 136 ? -13.557 33.591 29.188 1.00 39.53 136 PHE A O 1
ATOM 968 N N . SER A 1 137 ? -12.249 31.752 29.134 1.00 39.31 137 SER A N 1
ATOM 969 C CA . SER A 1 137 ? -10.981 32.462 29.273 1.00 38.43 137 SER A CA 1
ATOM 970 C C . SER A 1 137 ? -9.903 31.855 28.383 1.00 38.12 137 SER A C 1
ATOM 971 O O . SER A 1 137 ? -10.013 30.708 27.958 1.00 37.33 137 SER A O 1
ATOM 974 N N . LYS A 1 138 ? -8.852 32.626 28.124 1.00 36.34 138 LYS A N 1
ATOM 975 C CA . LYS A 1 138 ? -7.766 32.184 27.263 1.00 35.29 138 LYS A CA 1
ATOM 976 C C . LYS A 1 138 ? -6.485 31.902 28.040 1.00 34.21 138 LYS A C 1
ATOM 977 O O . LYS A 1 138 ? -6.293 32.419 29.132 1.00 33.50 138 LYS A O 1
ATOM 983 N N . PRO A 1 139 ? -5.587 31.073 27.478 1.00 32.98 139 PRO A N 1
ATOM 984 C CA . PRO A 1 139 ? -4.343 30.779 28.191 1.00 34.12 139 PRO A CA 1
ATOM 985 C C . PRO A 1 139 ? -3.564 32.072 28.380 1.00 34.41 139 PRO A C 1
ATOM 986 O O . PRO A 1 139 ? -3.650 32.979 27.552 1.00 34.22 139 PRO A O 1
ATOM 990 N N . PRO A 1 140 ? -2.778 32.168 29.460 1.00 34.80 140 PRO A N 1
ATOM 991 C CA . PRO A 1 140 ? -2.598 31.142 30.489 1.00 31.92 140 PRO A CA 1
ATOM 992 C C . PRO A 1 140 ? -3.335 31.483 31.774 1.00 31.15 140 PRO A C 1
ATOM 993 O O . PRO A 1 140 ? -2.823 31.251 32.860 1.00 32.34 140 PRO A O 1
ATOM 997 N N . HIS A 1 141 ? -4.539 32.035 31.636 1.00 30.68 141 HIS A N 1
ATOM 998 C CA . HIS A 1 141 ? -5.365 32.426 32.778 1.00 29.07 141 HIS A CA 1
ATOM 999 C C . HIS A 1 141 ? -6.623 31.558 32.803 1.00 29.40 141 HIS A C 1
ATOM 1000 O O . HIS A 1 141 ? -7.619 31.899 33.451 1.00 30.22 141 HIS A O 1
ATOM 1007 N N . ASN A 1 142 ? -6.579 30.434 32.096 1.00 27.55 142 ASN A N 1
ATOM 1008 C CA . ASN A 1 142 ? -7.740 29.557 32.027 1.00 26.80 142 ASN A CA 1
ATOM 1009 C C . ASN A 1 142 ? -7.487 28.156 32.591 1.00 26.57 142 ASN A C 1
ATOM 1010 O O . ASN A 1 142 ? -8.238 27.231 32.320 1.00 25.95 142 ASN A O 1
ATOM 1015 N N . SER A 1 143 ? -6.444 28.024 33.401 1.00 27.25 143 SER A N 1
ATOM 1016 C CA . SER A 1 143 ? -6.066 26.739 33.982 1.00 28.17 143 SER A CA 1
ATOM 1017 C C . SER A 1 143 ? -6.589 26.465 35.406 1.00 28.20 143 SER A C 1
ATOM 1018 O O . SER A 1 143 ? -6.196 27.132 36.366 1.00 27.29 143 SER A O 1
ATOM 1021 N N . TYR A 1 144 ? -7.475 25.479 35.529 1.00 28.78 144 TYR A N 1
ATOM 1022 C CA . TYR A 1 144 ? -8.056 25.111 36.819 1.00 28.55 144 TYR A CA 1
ATOM 1023 C C . TYR A 1 144 ? -7.937 23.624 37.168 1.00 27.64 144 TYR A C 1
ATOM 1024 O O . TYR A 1 144 ? -7.614 22.788 36.327 1.00 24.19 144 TYR A O 1
ATOM 1033 N N . THR A 1 145 ? -8.214 23.324 38.435 1.00 27.35 145 THR A N 1
ATOM 1034 C CA . THR A 1 145 ? -8.265 21.958 38.936 1.00 29.39 145 THR A CA 1
ATOM 1035 C C . THR A 1 145 ? -9.326 21.969 40.026 1.00 30.22 145 THR A C 1
ATOM 1036 O O . THR A 1 145 ? -10.031 22.967 40.186 1.00 31.69 145 THR A O 1
ATOM 1040 N N . SER A 1 146 ? -9.441 20.874 40.773 1.00 30.46 146 SER A N 1
ATOM 1041 C CA . SER A 1 146 ? -10.437 20.769 41.835 1.00 30.16 146 SER A CA 1
ATOM 1042 C C . SER A 1 146 ? -9.890 19.911 42.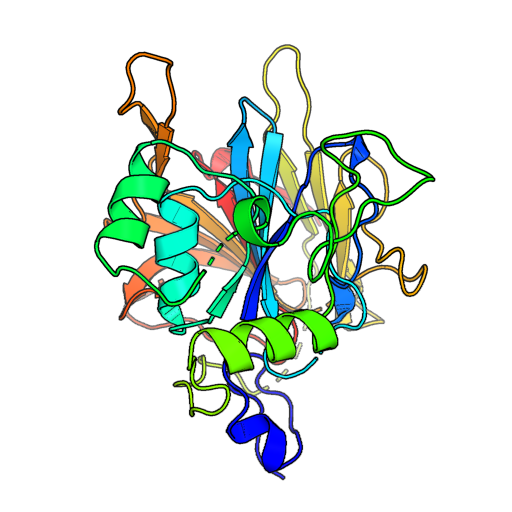955 1.00 30.73 146 SER A C 1
ATOM 1043 O O . SER A 1 146 ? -8.951 19.154 42.744 1.00 34.07 146 SER A O 1
ATOM 1046 N N . TYR A 1 147 ? -10.465 20.025 44.147 1.00 32.02 147 TYR A N 1
ATOM 1047 C CA . TYR A 1 147 ? -9.988 19.214 45.259 1.00 34.31 147 TYR A CA 1
ATOM 1048 C C . TYR A 1 147 ? -10.126 17.731 44.911 1.00 33.74 147 TYR A C 1
ATOM 1049 O O . TYR A 1 147 ? -9.279 16.921 45.262 1.00 31.96 147 TYR A O 1
ATOM 1058 N N . ASP A 1 148 ? -11.199 17.379 44.216 1.00 33.74 148 ASP A N 1
ATOM 1059 C CA . ASP A 1 148 ? -11.412 15.990 43.820 1.00 36.51 148 ASP A CA 1
ATOM 1060 C C . ASP A 1 148 ? -10.275 15.530 42.902 1.00 36.49 148 ASP A C 1
ATOM 1061 O O . ASP A 1 148 ? -9.745 14.436 43.069 1.00 38.64 148 ASP A O 1
ATOM 1066 N N . TYR A 1 149 ? -9.888 16.366 41.941 1.00 36.68 149 TYR A N 1
ATOM 1067 C CA . TYR A 1 149 ? -8.802 16.003 41.034 1.00 35.95 149 TYR A CA 1
ATOM 1068 C C . TYR A 1 149 ? -7.462 16.040 41.753 1.00 33.90 149 TYR A C 1
ATOM 1069 O O . TYR A 1 149 ? -6.552 15.271 41.445 1.00 36.11 149 TYR A O 1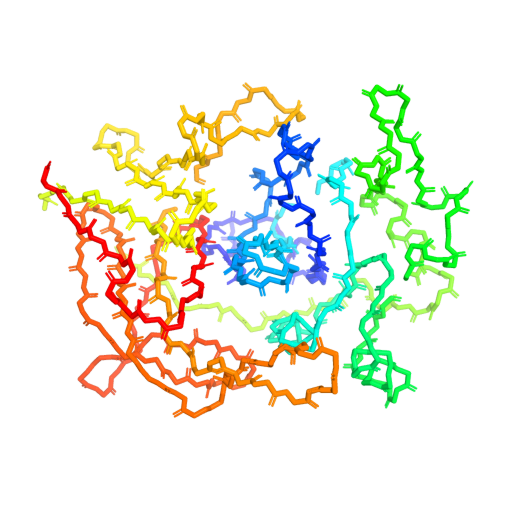
ATOM 1078 N N . ILE A 1 150 ? -7.339 16.950 42.705 1.00 32.34 150 ILE A N 1
ATOM 1079 C CA . ILE A 1 150 ? -6.109 17.060 43.465 1.00 32.03 150 ILE A CA 1
ATOM 1080 C C . ILE A 1 150 ? -5.905 15.782 44.275 1.00 33.80 150 ILE A C 1
ATOM 1081 O O . ILE A 1 150 ? -4.785 15.300 44.428 1.00 32.16 150 ILE A O 1
ATOM 1086 N N . LYS A 1 151 ? -6.999 15.241 44.798 1.00 34.04 151 LYS A N 1
ATOM 1087 C CA . LYS A 1 151 ? -6.929 14.003 45.561 1.00 37.96 151 LYS A CA 1
ATOM 1088 C C . LYS A 1 151 ? -6.482 12.875 44.632 1.00 38.09 151 LYS A C 1
ATOM 1089 O O . LYS A 1 151 ? -5.597 12.085 44.975 1.00 38.38 151 LYS A O 1
ATOM 1095 N N . LYS A 1 152 ? -7.078 12.822 43.445 1.00 38.30 152 LYS A N 1
ATOM 1096 C CA . LYS A 1 152 ? -6.725 11.789 42.481 1.00 38.83 152 LYS A CA 1
ATOM 1097 C C . LYS A 1 152 ? -5.243 11.847 42.128 1.00 39.74 152 LYS A C 1
ATOM 1098 O O . LYS A 1 152 ? -4.600 10.810 41.958 1.00 40.92 152 LYS A O 1
ATOM 1104 N N . ALA A 1 153 ? -4.692 13.053 42.044 1.00 39.56 153 ALA A N 1
ATOM 1105 C CA . ALA A 1 153 ? -3.279 13.205 41.718 1.00 38.70 153 ALA A CA 1
ATOM 1106 C C . ALA A 1 153 ? -2.424 12.763 42.900 1.00 40.73 153 ALA A C 1
ATOM 1107 O O . ALA A 1 153 ? -1.282 12.334 42.727 1.00 41.22 153 ALA A O 1
ATOM 1109 N N . ALA A 1 154 ? -2.979 12.873 44.105 1.00 42.93 154 ALA A N 1
ATOM 1110 C CA . ALA A 1 154 ? -2.264 12.456 45.310 1.00 44.21 154 ALA A CA 1
ATOM 1111 C C . ALA A 1 154 ? -2.262 10.926 45.347 1.00 45.27 154 ALA A C 1
ATOM 1112 O O . ALA A 1 154 ? -1.280 10.310 45.744 1.00 43.98 154 ALA A O 1
ATOM 1114 N N . GLU A 1 155 ? -3.371 10.329 44.920 1.00 47.16 155 GLU A N 1
ATOM 1115 C CA . GLU A 1 155 ? -3.508 8.878 44.887 1.00 49.91 155 GLU A CA 1
ATOM 1116 C C . GLU A 1 155 ? -2.521 8.213 43.923 1.00 50.04 155 GLU A C 1
ATOM 1117 O O . GLU A 1 155 ? -2.187 7.039 44.093 1.00 50.46 155 GLU A O 1
ATOM 1123 N N . GLN A 1 156 ? -2.057 8.956 42.919 1.00 49.91 156 GLN A N 1
ATOM 1124 C CA . GLN A 1 156 ? -1.110 8.411 41.948 1.00 49.15 156 GLN A CA 1
ATOM 1125 C C . GLN A 1 156 ? 0.337 8.582 42.392 1.00 49.28 156 GLN A C 1
ATOM 1126 O O . GLN A 1 156 ? 1.174 7.724 42.127 1.00 49.70 156 GLN A O 1
ATOM 1132 N N . LYS A 1 157 ? 0.631 9.704 43.041 1.00 47.75 157 LYS A N 1
ATOM 1133 C CA . LYS A 1 157 ? 1.985 9.986 43.508 1.00 47.10 157 LYS A CA 1
ATOM 1134 C C . LYS A 1 157 ? 2.248 9.431 44.898 1.00 46.04 157 LYS A C 1
ATOM 1135 O O . LYS A 1 157 ? 3.341 9.587 45.441 1.00 46.19 157 LYS A O 1
ATOM 1141 N N . GLY A 1 158 ? 1.241 8.793 45.480 1.00 45.15 158 GLY A N 1
ATOM 1142 C CA . GLY A 1 158 ? 1.395 8.236 46.811 1.00 46.24 158 GLY A CA 1
ATOM 1143 C C . GLY A 1 158 ? 1.598 9.305 47.869 1.00 46.06 158 GLY A C 1
ATOM 1144 O O . GLY A 1 158 ? 2.354 9.112 48.829 1.00 45.23 158 GLY A O 1
ATOM 1145 N N . TYR A 1 159 ? 0.933 10.443 47.682 1.00 45.51 159 TYR A N 1
ATOM 1146 C CA . TYR A 1 159 ? 1.022 11.546 48.627 1.00 43.53 159 TYR A CA 1
ATOM 1147 C C . TYR A 1 159 ? 0.019 11.297 49.734 1.00 42.42 159 TYR A C 1
ATOM 1148 O O . TYR A 1 159 ? -1.125 10.916 49.469 1.00 41.32 159 TYR A O 1
ATOM 1157 N N . LYS A 1 160 ? 0.448 11.498 50.973 1.00 41.14 160 LYS A N 1
ATOM 1158 C CA . LYS A 1 160 ? -0.442 11.324 52.110 1.00 41.29 160 LYS A CA 1
ATOM 1159 C C . LYS A 1 160 ? -1.459 12.465 52.097 1.00 40.67 160 LYS A C 1
ATOM 1160 O O . LYS A 1 160 ? -1.102 13.625 51.887 1.00 40.74 160 LYS A O 1
ATOM 1166 N N . LEU A 1 161 ? -2.724 12.126 52.308 1.00 40.08 161 LEU A N 1
ATOM 1167 C CA . LEU A 1 161 ? -3.797 13.113 52.307 1.00 40.24 161 LEU A CA 1
ATOM 1168 C C . LEU A 1 161 ? -4.222 13.476 53.715 1.00 39.91 161 LEU A C 1
ATOM 1169 O O . LEU A 1 161 ? -4.950 14.437 53.925 1.00 39.19 161 LEU A O 1
ATOM 1174 N N . LYS A 1 162 ? -3.771 12.694 54.683 1.00 40.85 162 LYS A N 1
ATOM 1175 C CA . LYS A 1 162 ? -4.121 12.951 56.066 1.00 42.52 162 LYS A CA 1
ATOM 1176 C C . LYS A 1 162 ? -2.900 13.124 56.922 1.00 40.74 162 LYS A C 1
ATOM 1177 O O . LYS A 1 162 ? -1.960 12.354 56.838 1.00 42.14 162 LYS A O 1
ATOM 1183 N N . GLN A 1 163 ? -2.922 14.169 57.733 1.00 42.66 163 GLN A N 1
ATOM 1184 C CA . GLN A 1 163 ? -1.847 14.463 58.665 1.00 43.23 163 GLN A CA 1
ATOM 1185 C C . GLN A 1 163 ? -2.345 15.591 59.543 1.00 43.15 163 GLN A C 1
ATOM 1186 O O . GLN A 1 163 ? -3.243 16.338 59.159 1.00 43.17 163 GLN A O 1
ATOM 1192 N N . GLU A 1 164 ? -1.785 15.693 60.737 1.00 43.74 164 GLU A N 1
ATOM 1193 C CA . GLU A 1 164 ? -2.179 16.749 61.646 1.00 45.99 164 GLU A CA 1
ATOM 1194 C C . GLU A 1 164 ? -1.152 17.861 61.508 1.00 44.53 164 GLU A C 1
ATOM 1195 O O . GLU A 1 164 ? 0.045 17.595 61.395 1.00 45.37 164 GLU A O 1
ATOM 1201 N N . THR A 1 165 ? -1.618 19.103 61.500 1.00 42.26 165 THR A N 1
ATOM 1202 C CA . THR A 1 165 ? -0.710 20.229 61.378 1.00 40.75 165 THR A CA 1
ATOM 1203 C C . THR A 1 165 ? -0.789 21.077 62.647 1.00 39.21 165 THR A C 1
ATOM 1204 O O . THR A 1 165 ? -1.866 21.237 63.235 1.00 36.65 165 THR A O 1
ATOM 1208 N N . ASN A 1 166 ? 0.359 21.585 63.095 1.00 38.90 166 ASN A N 1
ATOM 1209 C CA . ASN A 1 166 ? 0.386 22.406 64.300 1.00 38.67 166 ASN A CA 1
ATOM 1210 C C . ASN A 1 166 ? -0.423 23.672 64.039 1.00 36.97 166 ASN A C 1
ATOM 1211 O O . ASN A 1 166 ? -0.156 24.413 63.086 1.00 36.74 166 ASN A O 1
ATOM 1216 N N . PRO A 1 167 ? -1.433 23.930 64.880 1.00 35.19 167 PRO A N 1
ATOM 1217 C CA . PRO A 1 167 ? -2.302 25.104 64.747 1.00 33.54 167 PRO A CA 1
ATOM 1218 C C . PRO A 1 167 ? -1.619 26.445 64.943 1.00 33.91 167 PRO A C 1
ATOM 1219 O O . PRO A 1 167 ? -0.545 26.535 65.537 1.00 34.44 167 PRO A O 1
ATOM 1223 N N . LEU A 1 168 ? -2.255 27.487 64.425 1.00 32.74 168 LEU A N 1
ATOM 1224 C CA . LEU A 1 168 ? -1.755 28.834 64.590 1.00 32.95 168 LEU A CA 1
ATOM 1225 C C . LEU A 1 168 ? -2.191 29.283 65.979 1.00 31.59 168 LEU A C 1
ATOM 1226 O O . LEU A 1 168 ? -2.864 28.541 66.697 1.00 30.91 168 LEU A O 1
ATOM 1231 N N . LEU A 1 169 ? -1.797 30.491 66.351 1.00 32.47 169 LEU A N 1
ATOM 1232 C CA . LEU A 1 169 ? -2.139 31.044 67.645 1.00 33.59 169 LEU A CA 1
ATOM 1233 C C . LEU A 1 169 ? -3.311 31.994 67.470 1.00 35.38 169 LEU A C 1
ATOM 1234 O O . LEU A 1 169 ? -3.229 32.961 66.705 1.00 34.79 169 LEU A O 1
ATOM 1239 N N . PHE A 1 170 ? -4.392 31.719 68.193 1.00 36.07 170 PHE A N 1
ATOM 1240 C CA . PHE A 1 170 ? -5.604 32.529 68.119 1.00 37.90 170 PHE A CA 1
ATOM 1241 C C . PHE A 1 170 ? -5.965 33.127 69.474 1.00 41.27 170 PHE A C 1
ATOM 1242 O O . PHE A 1 170 ? -5.513 32.642 70.514 1.00 42.49 170 PHE A O 1
ATOM 1250 N N . GLN A 1 171 ? -6.776 34.180 69.458 1.00 42.74 171 GLN A N 1
ATOM 1251 C CA . GLN A 1 171 ? -7.198 34.827 70.692 1.00 47.43 171 GLN A CA 1
ATOM 1252 C C . GLN A 1 171 ? -8.627 34.448 71.085 1.00 50.32 171 GLN A C 1
ATOM 1253 O O . GLN A 1 171 ? -9.283 33.653 70.410 1.00 49.56 171 GLN A O 1
ATOM 1259 N N . THR A 1 172 ? -9.097 35.019 72.195 1.00 20.00 172 THR A N 1
ATOM 1260 C CA . THR A 1 172 ? -10.434 34.765 72.715 1.00 20.00 172 THR A CA 1
ATOM 1261 C C . THR A 1 172 ? -11.087 36.052 73.210 1.00 20.00 172 THR A C 1
ATOM 1262 O O . THR A 1 172 ? -11.339 36.983 72.432 1.00 56.08 172 THR A O 1
ATOM 1266 N N . ASN A 1 179 ? -13.154 48.965 70.336 1.00 67.01 179 ASN A N 1
ATOM 1267 C CA . ASN A 1 179 ? -14.021 49.370 69.236 1.00 67.55 179 ASN A CA 1
ATOM 1268 C C . ASN A 1 179 ? -13.166 49.851 68.065 1.00 67.74 179 ASN A C 1
ATOM 1269 O O . ASN A 1 179 ? -12.448 49.057 67.450 1.00 69.35 179 ASN A O 1
ATOM 1274 N N . GLU A 1 180 ? -13.247 51.146 67.761 1.00 66.94 180 GLU A N 1
ATOM 1275 C CA . GLU A 1 180 ? -12.470 51.744 66.674 1.00 65.98 180 GLU A CA 1
ATOM 1276 C C . GLU A 1 180 ? -12.644 51.002 65.344 1.00 64.14 180 GLU A C 1
ATOM 1277 O O . GLU A 1 180 ? -13.236 49.920 65.300 1.00 64.14 180 GLU A O 1
ATOM 1283 N N . SER A 1 181 ? -12.136 51.588 64.259 1.00 61.21 181 SER A N 1
ATOM 1284 C CA . SER A 1 181 ? -12.236 50.967 62.936 1.00 58.20 181 SER A CA 1
ATOM 1285 C C . SER A 1 181 ? -11.322 51.629 61.907 1.00 57.08 181 SER A C 1
ATOM 1286 O O . SER A 1 181 ? -11.585 52.744 61.454 1.00 56.59 181 SER A O 1
ATOM 1289 N N . TYR A 1 182 ? -10.252 50.926 61.539 1.00 54.88 182 TYR A N 1
ATOM 1290 C CA . TYR A 1 182 ? -9.284 51.417 60.561 1.00 52.35 182 TYR A CA 1
ATOM 1291 C C . TYR A 1 182 ? -9.241 50.540 59.309 1.00 50.92 182 TYR A C 1
ATOM 1292 O O . TYR A 1 182 ? -9.229 49.310 59.397 1.00 51.11 182 TYR A O 1
ATOM 1301 N N . ASN A 1 183 ? -9.219 51.180 58.145 1.00 48.23 183 ASN A N 1
ATOM 1302 C CA . ASN A 1 183 ? -9.152 50.459 56.883 1.00 45.51 183 ASN A CA 1
ATOM 1303 C C . ASN A 1 183 ? -7.739 50.637 56.344 1.00 44.45 183 ASN A C 1
ATOM 1304 O O . ASN A 1 183 ? -7.018 51.539 56.771 1.00 44.36 183 ASN A O 1
ATOM 1309 N N . VAL A 1 184 ? -7.343 49.779 55.413 1.00 42.86 184 VAL A N 1
ATOM 1310 C CA . VAL A 1 184 ? -6.007 49.850 54.840 1.00 42.16 184 VAL A CA 1
ATOM 1311 C C . VAL A 1 184 ? -5.982 49.600 53.333 1.00 43.50 184 VAL A C 1
ATOM 1312 O O . VAL A 1 184 ? -6.818 48.875 52.790 1.00 42.11 184 VAL A O 1
ATOM 1316 N N . ARG A 1 185 ? -5.008 50.222 52.676 1.00 43.82 185 ARG A N 1
ATOM 1317 C CA . ARG A 1 185 ? -4.800 50.091 51.243 1.00 44.71 185 ARG A CA 1
ATOM 1318 C C . ARG A 1 185 ? -3.345 49.688 51.008 1.00 44.80 185 ARG A C 1
ATOM 1319 O O . ARG A 1 185 ? -2.461 50.068 51.769 1.00 45.04 185 ARG A O 1
ATOM 1327 N N . VAL A 1 186 ? -3.103 48.919 49.952 1.00 44.59 186 VAL A N 1
ATOM 1328 C CA . VAL A 1 186 ? -1.757 48.468 49.622 1.00 43.17 186 VAL A CA 1
ATOM 1329 C C . VAL A 1 186 ? -1.529 48.740 48.145 1.00 42.85 186 VAL A C 1
ATOM 1330 O O . VAL A 1 186 ? -2.279 48.268 47.292 1.00 42.19 186 VAL A O 1
ATOM 1334 N N . ASP A 1 187 ? -0.501 49.520 47.845 1.00 42.63 187 ASP A N 1
ATOM 1335 C CA . ASP A 1 187 ? -0.198 49.834 46.461 1.00 43.90 187 ASP A CA 1
ATOM 1336 C C . ASP A 1 187 ? 1.050 49.102 45.996 1.00 43.99 187 ASP A C 1
ATOM 1337 O O . ASP A 1 187 ? 2.140 49.322 46.517 1.00 41.97 187 ASP A O 1
ATOM 1342 N N . TYR A 1 188 ? 0.875 48.220 45.017 1.00 43.65 188 TYR A N 1
ATOM 1343 C CA . TYR A 1 188 ? 1.986 47.455 44.464 1.00 43.98 188 TYR A CA 1
ATOM 1344 C C . TYR A 1 188 ? 2.453 48.073 43.157 1.00 44.79 188 TYR A C 1
ATOM 1345 O O . TYR A 1 188 ? 3.597 47.893 42.762 1.00 46.47 188 TYR A O 1
ATOM 1354 N N . GLY A 1 189 ? 1.561 48.793 42.487 1.00 47.63 189 GLY A N 1
ATOM 1355 C CA . GLY A 1 189 ? 1.904 49.412 41.218 1.00 50.95 189 GLY A CA 1
ATOM 1356 C C . GLY A 1 189 ? 3.067 50.384 41.279 1.00 53.29 189 GLY A C 1
ATOM 1357 O O . GLY A 1 189 ? 3.523 50.756 42.358 1.00 52.79 189 GLY A O 1
ATOM 1358 N N . THR A 1 190 ? 3.553 50.789 40.109 1.00 56.60 190 THR A N 1
ATOM 1359 C CA . THR A 1 190 ? 4.663 51.735 40.017 1.00 59.90 190 THR A CA 1
ATOM 1360 C C . THR A 1 190 ? 4.284 52.954 39.167 1.00 61.48 190 THR A C 1
ATOM 1361 O O . THR A 1 190 ? 3.104 53.223 38.937 1.00 62.13 190 THR A O 1
ATOM 1365 N N . ASN A 1 191 ? 5.297 53.677 38.701 1.00 63.16 191 ASN A N 1
ATOM 1366 C CA . ASN A 1 191 ? 5.114 54.872 37.887 1.00 64.44 191 ASN A CA 1
ATOM 1367 C C . ASN A 1 191 ? 4.034 54.814 36.808 1.00 64.94 191 ASN A C 1
ATOM 1368 O O . ASN A 1 191 ? 3.226 55.735 36.691 1.00 65.41 191 ASN A O 1
ATOM 1373 N N . ASN A 1 192 ? 4.018 53.749 36.014 1.00 65.35 192 ASN A N 1
ATOM 1374 C CA . ASN A 1 192 ? 3.024 53.633 34.951 1.00 65.33 192 ASN A CA 1
ATOM 1375 C C . ASN A 1 192 ? 1.958 52.576 35.230 1.00 64.54 192 ASN A C 1
ATOM 1376 O O . ASN A 1 192 ? 0.781 52.769 34.904 1.00 63.88 192 ASN A O 1
ATOM 1381 N N . VAL A 1 193 ? 2.360 51.467 35.841 1.00 63.36 193 VAL A N 1
ATOM 1382 C CA . VAL A 1 193 ? 1.410 50.407 36.158 1.00 62.42 193 VAL A CA 1
ATOM 1383 C C . VAL A 1 193 ? 0.832 50.604 37.552 1.00 60.14 193 VAL A C 1
ATOM 1384 O O . VAL A 1 193 ? 1.511 51.091 38.457 1.00 61.48 193 VAL A O 1
ATOM 1388 N N . THR A 1 194 ? -0.428 50.227 37.719 1.00 57.65 194 THR A N 1
ATOM 1389 C CA . THR A 1 194 ? -1.097 50.361 39.004 1.00 54.29 194 THR A CA 1
ATOM 1390 C C . THR A 1 194 ? -1.628 49.002 39.482 1.00 51.93 194 THR A C 1
ATOM 1391 O O . THR A 1 194 ? -2.055 48.166 38.681 1.00 50.78 194 THR A O 1
ATOM 1395 N N . ASN A 1 195 ? -1.571 48.791 40.794 1.00 49.05 195 ASN A N 1
ATOM 1396 C CA . ASN A 1 195 ? -2.044 47.564 41.428 1.00 45.07 195 ASN A CA 1
ATOM 1397 C C . ASN A 1 195 ? -2.392 47.968 42.860 1.00 41.75 195 ASN A C 1
ATOM 1398 O O . ASN A 1 195 ? -1.540 47.958 43.747 1.00 41.40 195 ASN A O 1
ATOM 1403 N N . LEU A 1 196 ? -3.653 48.337 43.062 1.00 39.05 196 LEU A N 1
ATOM 1404 C CA . LEU A 1 196 ? -4.145 48.793 44.361 1.00 36.75 196 LEU A CA 1
ATOM 1405 C C . LEU A 1 196 ? -5.076 47.795 45.040 1.00 35.18 196 LEU A C 1
ATOM 1406 O O . LEU A 1 196 ? -6.062 47.355 44.454 1.00 33.29 196 LEU A O 1
ATOM 1411 N N . VAL A 1 197 ? -4.743 47.450 46.282 1.00 34.33 197 VAL A N 1
ATOM 1412 C CA . VAL A 1 197 ? -5.527 46.523 47.090 1.00 33.29 197 VAL A CA 1
ATOM 1413 C C . VAL A 1 197 ? -6.053 47.285 48.309 1.00 34.16 197 VAL A C 1
ATOM 1414 O O . VAL A 1 197 ? -5.325 48.060 48.921 1.00 32.26 197 VAL A O 1
ATOM 1418 N N . GLU A 1 198 ? -7.314 47.066 48.660 1.00 34.29 198 GLU A N 1
ATOM 1419 C CA . GLU A 1 198 ? -7.898 47.765 49.798 1.00 35.12 198 GLU A CA 1
ATOM 1420 C C . GLU A 1 198 ? -8.676 46.792 50.667 1.00 34.92 198 GLU A C 1
ATOM 1421 O O . GLU A 1 198 ? -9.311 45.865 50.166 1.00 36.45 198 GLU A O 1
ATOM 1427 N N . TYR A 1 199 ? -8.612 46.999 51.976 1.00 33.43 199 TYR A N 1
ATOM 1428 C CA . TYR A 1 199 ? -9.337 46.150 52.908 1.00 34.32 199 TYR A CA 1
ATOM 1429 C C . TYR A 1 199 ? -10.213 47.066 53.751 1.00 35.60 199 TYR A C 1
ATOM 1430 O O . TYR A 1 199 ? -9.729 47.993 54.404 1.00 33.41 199 TYR A O 1
ATOM 1439 N N . ASN A 1 200 ? -11.513 46.807 53.722 1.00 36.50 200 ASN A N 1
ATOM 1440 C CA . ASN A 1 200 ? -12.454 47.627 54.458 1.00 38.04 200 ASN A CA 1
ATOM 1441 C C . ASN A 1 200 ? -13.165 46.811 55.518 1.00 37.02 200 ASN A C 1
ATOM 1442 O O . ASN A 1 200 ? -13.806 45.809 55.218 1.00 35.07 200 ASN A O 1
ATOM 1447 N N . TYR A 1 201 ? -13.035 47.251 56.764 1.00 38.14 201 TYR A N 1
ATOM 1448 C CA . TYR A 1 201 ? -13.656 46.572 57.884 1.00 39.99 201 TYR A CA 1
ATOM 1449 C C . TYR A 1 201 ? -15.158 46.853 57.940 1.00 42.29 201 TYR A C 1
ATOM 1450 O O . TYR A 1 201 ? -15.610 47.971 57.688 1.00 42.84 201 TYR A O 1
ATOM 1459 N N . ASP A 1 202 ? -15.924 45.822 58.270 1.00 43.69 202 ASP A N 1
ATOM 1460 C CA . ASP A 1 202 ? -17.366 45.946 58.370 1.00 44.75 202 ASP A CA 1
ATOM 1461 C C . ASP A 1 202 ? -17.764 45.764 59.832 1.00 45.73 202 ASP A C 1
ATOM 1462 O O . ASP A 1 202 ? -17.951 44.632 60.300 1.00 43.44 202 ASP A O 1
ATOM 1467 N N . LYS A 1 203 ? -17.881 46.883 60.548 1.00 46.50 203 LYS A N 1
ATOM 1468 C CA . LYS A 1 203 ? -18.250 46.869 61.963 1.00 49.27 203 LYS A CA 1
ATOM 1469 C C . LYS A 1 203 ? -19.398 45.905 62.212 1.00 50.94 203 LYS A C 1
AT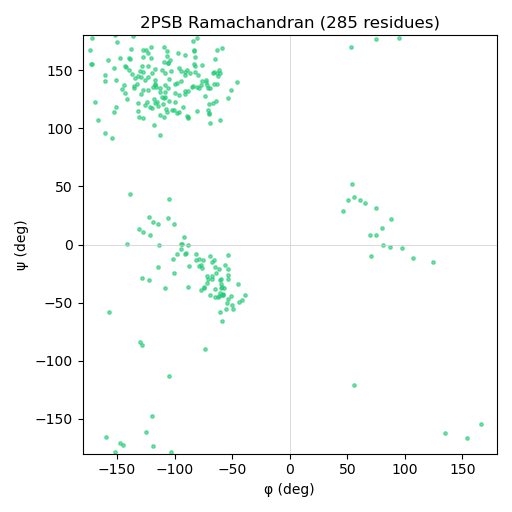OM 1470 O O . LYS A 1 203 ? -19.337 45.067 63.116 1.00 49.95 203 LYS A O 1
ATOM 1476 N N . LYS A 1 204 ? -20.448 46.032 61.404 1.00 53.04 204 LYS A N 1
ATOM 1477 C CA . LYS A 1 204 ? -21.613 45.167 61.532 1.00 55.26 204 LYS A CA 1
ATOM 1478 C C . LYS A 1 204 ? -21.235 43.702 61.370 1.00 54.49 204 LYS A C 1
ATOM 1479 O O . LYS A 1 204 ? -21.344 42.918 62.311 1.00 54.37 204 LYS A O 1
ATOM 1485 N N . ALA A 1 205 ? -20.787 43.348 60.168 1.00 54.13 205 ALA A N 1
ATOM 1486 C CA . ALA A 1 205 ? -20.389 41.981 59.843 1.00 53.34 205 ALA A CA 1
ATOM 1487 C C . ALA A 1 205 ? -19.250 41.479 60.729 1.00 52.43 205 ALA A C 1
ATOM 1488 O O . ALA A 1 205 ? -19.145 40.285 60.990 1.00 52.95 205 ALA A O 1
ATOM 1490 N N . GLU A 1 206 ? -18.404 42.396 61.186 1.00 52.22 206 GLU A N 1
ATOM 1491 C CA . GLU A 1 206 ? -17.278 42.054 62.048 1.00 51.92 206 GLU A CA 1
ATOM 1492 C C . GLU A 1 206 ? -16.149 41.388 61.264 1.00 50.36 206 GLU A C 1
ATOM 1493 O O . GLU A 1 206 ? -15.421 40.539 61.789 1.00 51.43 206 GLU A O 1
ATOM 1499 N N . PHE A 1 207 ? -16.017 41.771 59.997 1.00 46.88 207 PHE A N 1
ATOM 1500 C CA . PHE A 1 207 ? -14.969 41.242 59.148 1.00 41.74 207 PHE A CA 1
ATOM 1501 C C . PHE A 1 207 ? -14.549 42.260 58.109 1.00 39.90 207 PHE A C 1
ATOM 1502 O O . PHE A 1 207 ? -15.141 43.339 57.997 1.00 38.98 207 PHE A O 1
ATOM 1510 N N . TYR A 1 208 ? -13.512 41.909 57.355 1.00 37.58 208 TYR A N 1
ATOM 1511 C CA . TYR A 1 208 ? -12.981 42.773 56.315 1.00 36.09 208 TYR A CA 1
ATOM 1512 C C . TYR A 1 208 ? -13.397 42.337 54.924 1.00 35.97 208 TYR A C 1
ATOM 1513 O O . TYR A 1 208 ? -13.653 41.159 54.666 1.00 33.67 208 TYR A O 1
ATOM 1522 N N . THR A 1 209 ? -13.512 43.302 54.060 1.00 20.00 209 THR A N 1
ATOM 1523 C CA . THR A 1 209 ? -13.795 43.116 52.643 1.00 20.00 209 THR A CA 1
ATOM 1524 C C . THR A 1 209 ? -12.589 43.490 51.786 1.00 20.00 209 THR A C 1
ATOM 1525 O O . THR A 1 209 ? -11.774 44.333 52.300 1.00 31.44 209 THR A O 1
ATOM 1529 N N . ARG A 1 210 ? -12.420 42.893 50.685 1.00 32.38 210 ARG A N 1
ATOM 1530 C CA . ARG A 1 210 ? -11.275 43.184 49.843 1.00 31.86 210 ARG A CA 1
ATOM 1531 C C . ARG A 1 210 ? -11.698 43.620 48.452 1.00 31.62 210 ARG A C 1
ATOM 1532 O O . ARG A 1 210 ? -12.777 43.268 47.974 1.00 30.15 210 ARG A O 1
ATOM 1540 N N . SER A 1 211 ? -10.839 44.402 47.816 1.00 30.82 211 SER A N 1
ATOM 1541 C CA . SER A 1 211 ? -11.075 44.861 46.460 1.00 32.20 211 SER A CA 1
ATOM 1542 C C . SER A 1 211 ? -9.692 45.092 45.874 1.00 31.62 211 SER A C 1
ATOM 1543 O O . SER A 1 211 ? -8.739 45.392 46.596 1.00 30.38 211 SER A O 1
ATOM 1546 N N . SER A 1 212 ? -9.591 44.942 44.564 1.00 31.12 212 SER A N 1
ATOM 1547 C CA . SER A 1 212 ? -8.335 45.138 43.874 1.00 34.53 212 SER A CA 1
ATOM 1548 C C . SER A 1 212 ? -8.656 46.023 42.684 1.00 37.12 212 SER A C 1
ATOM 1549 O O . SER A 1 212 ? -9.684 45.849 42.035 1.00 36.05 212 SER A O 1
ATOM 1552 N N . ASP A 1 213 ? -7.787 46.991 42.427 1.00 41.07 213 ASP A N 1
ATOM 1553 C CA . ASP A 1 213 ? -7.966 47.915 41.316 1.00 44.30 213 ASP A CA 1
ATOM 1554 C C . ASP A 1 213 ? -9.374 48.502 41.178 1.00 44.26 213 ASP A C 1
ATOM 1555 O O . ASP A 1 213 ? -9.802 48.824 40.073 1.00 46.16 213 ASP A O 1
ATOM 1560 N N . GLY A 1 214 ? -10.094 48.635 42.289 1.00 44.10 214 GLY A N 1
ATOM 1561 C CA . GLY A 1 214 ? -11.429 49.210 42.235 1.00 43.03 214 GLY A CA 1
ATOM 1562 C C . GLY A 1 214 ? -12.620 48.266 42.203 1.00 44.80 214 GLY A C 1
ATOM 1563 O O . GLY A 1 214 ? -13.769 48.714 42.223 1.00 45.97 214 GLY A O 1
ATOM 1564 N N . VAL A 1 215 ? -12.368 46.963 42.160 1.00 43.34 215 VAL A N 1
ATOM 1565 C CA . VAL A 1 215 ? -13.460 45.994 42.122 1.00 40.07 215 VAL A CA 1
ATOM 1566 C C . VAL A 1 215 ? -13.390 45.149 43.385 1.00 38.70 215 VAL A C 1
ATOM 1567 O O . VAL A 1 215 ? -12.304 44.764 43.807 1.00 37.94 215 VAL A O 1
ATOM 1571 N N . ILE A 1 216 ? -14.536 44.861 43.999 1.00 35.35 216 ILE A N 1
ATOM 1572 C CA . ILE A 1 216 ? -14.519 44.053 45.217 1.00 35.74 216 ILE A CA 1
ATOM 1573 C C . IL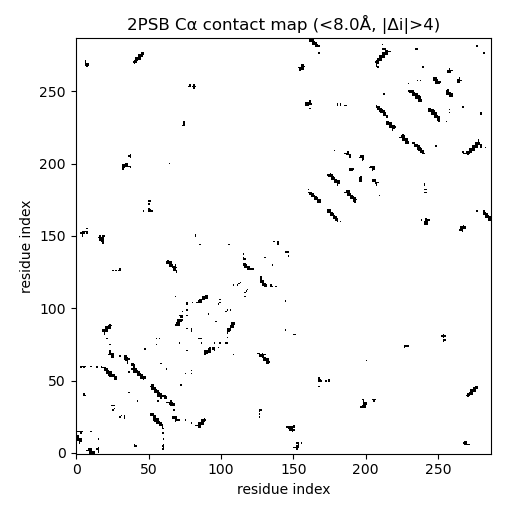E A 1 216 ? -14.132 42.602 44.904 1.00 34.89 216 ILE A C 1
ATOM 1574 O O . ILE A 1 216 ? -14.620 42.005 43.943 1.00 33.09 216 ILE A O 1
ATOM 1579 N N . THR A 1 217 ? -13.235 42.051 45.718 1.00 32.85 217 THR A N 1
ATOM 1580 C CA . THR A 1 217 ? -12.761 40.685 45.535 1.00 27.44 217 THR A CA 1
ATOM 1581 C C . THR A 1 217 ? -13.839 39.669 45.869 1.00 29.72 217 THR A C 1
ATOM 1582 O O . THR A 1 217 ? -14.240 39.515 47.023 1.00 28.15 217 THR A O 1
ATOM 1586 N N . THR A 1 218 ? -14.282 38.958 44.841 1.00 27.44 218 THR A N 1
ATOM 1587 C CA . THR A 1 218 ? -15.314 37.949 44.975 1.00 29.28 218 THR A CA 1
ATOM 1588 C C . THR A 1 218 ? -14.801 36.568 44.542 1.00 28.72 218 THR A C 1
ATOM 1589 O O . THR A 1 218 ? -13.714 36.444 43.971 1.00 27.91 218 THR A O 1
ATOM 1593 N N . ASP A 1 219 ? -15.593 35.539 44.825 1.00 28.61 219 ASP A N 1
ATOM 1594 C CA . ASP A 1 219 ? -15.251 34.170 44.454 1.00 30.61 219 ASP A CA 1
ATOM 1595 C C . ASP A 1 219 ? -16.206 33.782 43.328 1.00 31.10 219 ASP A C 1
ATOM 1596 O O . ASP A 1 219 ? -17.408 33.610 43.556 1.00 31.43 219 ASP A O 1
ATOM 1601 N N . ARG A 1 220 ? -15.679 33.653 42.114 1.00 31.93 220 ARG A N 1
ATOM 1602 C CA . ARG A 1 220 ? -16.520 33.292 40.985 1.00 33.59 220 ARG A CA 1
ATOM 1603 C C . ARG A 1 220 ? -17.479 32.155 41.333 1.00 35.11 220 ARG A C 1
ATOM 1604 O O . ARG A 1 220 ? -18.606 32.124 40.853 1.00 35.25 220 ARG A O 1
ATOM 1612 N N . GLU A 1 221 ? -17.031 31.234 42.180 1.00 35.19 221 GLU A N 1
ATOM 1613 C CA . GLU A 1 221 ? -17.845 30.082 42.555 1.00 38.00 221 GLU A CA 1
ATOM 1614 C C . GLU A 1 221 ? -19.091 30.390 43.391 1.00 39.27 221 GLU A C 1
ATOM 1615 O O . GLU A 1 221 ? -20.072 29.643 43.341 1.00 39.85 221 GLU A O 1
ATOM 1621 N N . THR A 1 222 ? -19.061 31.486 44.148 1.00 39.88 222 THR A N 1
ATOM 1622 C CA . THR A 1 222 ? -20.204 31.880 44.964 1.00 39.94 222 THR A CA 1
ATOM 1623 C C . THR A 1 222 ? -20.820 33.192 44.483 1.00 40.90 222 THR A C 1
ATOM 1624 O O . THR A 1 222 ? -21.971 33.501 44.797 1.00 41.92 222 THR A O 1
ATOM 1628 N N . GLY A 1 223 ? -20.052 33.964 43.722 1.00 41.17 223 GLY A N 1
ATOM 1629 C CA . GLY A 1 223 ? -20.543 35.251 43.272 1.00 40.46 223 GLY A CA 1
ATOM 1630 C C . GLY A 1 223 ? -20.625 36.168 44.484 1.00 40.96 223 GLY A C 1
ATOM 1631 O O . GLY A 1 223 ? -21.143 37.278 44.398 1.00 41.05 223 GLY A O 1
ATOM 1632 N N . LYS A 1 224 ? -20.102 35.701 45.620 1.00 40.62 224 LYS A N 1
ATOM 1633 C CA . LYS A 1 224 ? -20.123 36.473 46.860 1.00 42.03 224 LYS A CA 1
ATOM 1634 C C . LYS A 1 224 ? -18.739 36.988 47.245 1.00 40.91 224 LYS A C 1
ATOM 1635 O O . LYS A 1 224 ? -17.732 36.344 46.975 1.00 40.11 224 LYS A O 1
ATOM 1641 N N . PRO A 1 225 ? -18.675 38.166 47.885 1.00 40.59 225 PRO A N 1
ATOM 1642 C CA . PRO A 1 225 ? -17.380 38.724 48.286 1.00 40.10 225 PRO A CA 1
ATOM 1643 C C . PRO A 1 225 ? -16.681 37.834 49.308 1.00 39.87 225 PRO A C 1
ATOM 1644 O O . PRO A 1 225 ? -17.332 37.170 50.112 1.00 41.34 225 PRO A O 1
ATOM 1648 N N . VAL A 1 226 ? -15.355 37.805 49.271 1.00 39.23 226 VAL A N 1
ATOM 1649 C CA . VAL A 1 226 ? -14.617 36.995 50.235 1.00 39.05 226 VAL A CA 1
ATOM 1650 C C . VAL A 1 226 ? -14.512 37.814 51.519 1.00 38.99 226 VAL A C 1
ATOM 1651 O O . VAL A 1 226 ? -14.574 39.046 51.488 1.00 40.00 226 VAL A O 1
ATOM 1655 N N . ALA A 1 227 ? -14.382 37.134 52.651 1.00 38.22 227 ALA A N 1
ATOM 1656 C CA . ALA A 1 227 ? -14.271 37.828 53.925 1.00 37.97 227 ALA A CA 1
ATOM 1657 C C . ALA A 1 227 ? -13.213 37.181 54.806 1.00 36.95 227 ALA A C 1
ATOM 1658 O O . ALA A 1 227 ? -13.118 35.959 54.889 1.00 37.02 227 ALA A O 1
ATOM 1668 N N . GLN A 1 229 ? -10.752 37.750 58.667 1.00 33.71 229 GLN A N 1
ATOM 1669 C CA . GLN A 1 229 ? -10.748 38.400 59.968 1.00 32.30 229 GLN A CA 1
ATOM 1670 C C . GLN A 1 229 ? -9.400 38.954 60.404 1.00 32.51 229 GLN A C 1
ATOM 1671 O O . GLN A 1 229 ? -9.292 39.513 61.486 1.00 31.28 229 GLN A O 1
ATOM 1677 N N . ASN A 1 230 ? -8.381 38.790 59.562 1.00 31.82 230 ASN A N 1
ATOM 1678 C CA . ASN A 1 230 ? -7.040 39.297 59.858 1.00 30.80 230 ASN A CA 1
ATOM 1679 C C . ASN A 1 230 ? -6.319 39.757 58.592 1.00 30.31 230 ASN A C 1
ATOM 1680 O O . ASN A 1 230 ? -6.336 39.062 57.573 1.00 32.37 230 ASN A O 1
ATOM 1685 N N . ILE A 1 231 ? -5.706 40.936 58.650 1.00 28.31 231 ILE A N 1
ATOM 1686 C CA . ILE A 1 231 ? -4.934 41.442 57.529 1.00 27.76 231 ILE A CA 1
ATOM 1687 C C . ILE A 1 231 ? -3.526 41.592 58.114 1.00 30.28 231 ILE A C 1
ATOM 1688 O O . ILE A 1 231 ? -3.294 42.376 59.050 1.00 30.55 231 ILE A O 1
ATOM 1693 N N . PHE A 1 232 ? -2.593 40.837 57.551 1.00 28.30 232 PHE A N 1
ATOM 1694 C CA . PHE A 1 232 ? -1.226 40.822 58.013 1.00 28.91 232 PHE A CA 1
ATOM 1695 C C . PHE A 1 232 ? -0.284 41.302 56.912 1.00 31.31 232 PHE A C 1
ATOM 1696 O O . PHE A 1 232 ? 0.013 40.557 55.969 1.00 33.51 232 PHE A O 1
ATOM 1704 N N . ILE A 1 233 ? 0.176 42.545 57.035 1.00 31.75 233 ILE A N 1
ATOM 1705 C CA . ILE A 1 233 ? 1.072 43.130 56.046 1.00 31.80 233 ILE A CA 1
ATOM 1706 C C . ILE A 1 233 ? 2.494 42.881 56.502 1.00 31.91 233 ILE A C 1
ATOM 1707 O O . ILE A 1 233 ? 2.892 43.324 57.572 1.00 30.93 233 ILE A O 1
ATOM 1712 N N . VAL A 1 234 ? 3.247 42.148 55.686 1.00 32.33 234 VAL A N 1
ATOM 1713 C CA . VAL A 1 234 ? 4.623 41.796 56.007 1.00 32.74 234 VAL A CA 1
ATOM 1714 C C . VAL A 1 234 ? 5.663 42.451 55.094 1.00 34.81 234 VAL A C 1
ATOM 1715 O O . VAL A 1 234 ? 5.535 42.416 53.873 1.00 33.77 234 VAL A O 1
ATOM 1719 N N . GLU A 1 235 ? 6.688 43.053 55.700 1.00 36.33 235 GLU A N 1
ATOM 1720 C CA . GLU A 1 235 ? 7.755 43.709 54.944 1.00 35.83 235 GLU A CA 1
ATOM 1721 C C . GLU A 1 235 ? 8.949 42.788 54.826 1.00 36.66 235 GLU A C 1
ATOM 1722 O O . GLU A 1 235 ? 9.620 42.498 55.809 1.00 37.38 235 GLU A O 1
ATOM 1728 N N . ALA A 1 236 ? 9.225 42.349 53.607 1.00 38.41 236 ALA A N 1
ATOM 1729 C CA . ALA A 1 236 ? 10.326 41.431 53.355 1.00 38.86 236 ALA A CA 1
ATOM 1730 C C . ALA A 1 236 ? 11.214 41.937 52.226 1.00 39.68 236 ALA A C 1
ATOM 1731 O O . ALA A 1 236 ? 10.725 42.510 51.253 1.00 39.07 236 ALA A O 1
ATOM 1733 N N . SER A 1 237 ? 12.519 41.705 52.357 1.00 40.19 237 SER A N 1
ATOM 1734 C CA . SER A 1 237 ? 13.475 42.144 51.352 1.00 42.25 237 SER A CA 1
ATOM 1735 C C . SER A 1 237 ? 13.317 41.413 50.034 1.00 43.88 237 SER A C 1
ATOM 1736 O O . SER A 1 237 ? 13.396 40.184 49.975 1.00 45.58 237 SER A O 1
ATOM 1739 N N . HIS A 1 238 ? 13.084 42.186 48.980 1.00 43.76 238 HIS A N 1
ATOM 1740 C CA . HIS A 1 238 ? 12.954 41.651 47.639 1.00 45.26 238 HIS A CA 1
ATOM 1741 C C . HIS A 1 238 ? 14.321 41.901 47.011 1.00 48.23 238 HIS A C 1
ATOM 1742 O O . HIS A 1 238 ? 14.847 43.013 47.092 1.00 47.11 238 HIS A O 1
ATOM 1749 N N . HIS A 1 239 ? 14.902 40.866 46.410 1.00 50.35 239 HIS A N 1
ATOM 1750 C CA . HIS A 1 239 ? 16.219 40.974 45.789 1.00 52.87 239 HIS A CA 1
ATOM 1751 C C . HIS A 1 239 ? 16.245 40.259 44.444 1.00 54.46 239 HIS A C 1
ATOM 1752 O O . HIS A 1 239 ? 15.570 39.250 44.264 1.00 55.08 239 HIS A O 1
ATOM 1759 N N . ILE A 1 240 ? 17.021 40.774 43.496 1.00 55.66 240 ILE A N 1
ATOM 1760 C CA . ILE A 1 240 ? 17.115 40.118 42.200 1.00 56.88 240 ILE A CA 1
ATOM 1761 C C . ILE A 1 240 ? 18.239 39.094 42.318 1.00 57.92 240 ILE A C 1
ATOM 1762 O O . ILE A 1 240 ? 19.323 39.397 42.818 1.00 56.30 240 ILE A O 1
ATOM 1767 N N . ILE A 1 241 ? 17.966 37.872 41.878 1.00 59.25 241 ILE A N 1
ATOM 1768 C CA . ILE A 1 241 ? 18.945 36.798 41.956 1.00 60.94 241 ILE A CA 1
ATOM 1769 C C . ILE A 1 241 ? 19.051 36.109 40.607 1.00 62.69 241 ILE A C 1
ATOM 1770 O O . ILE A 1 241 ? 19.643 35.033 40.482 1.00 62.63 241 ILE A O 1
ATOM 1775 N N . ASP A 1 242 ? 18.479 36.754 39.597 1.00 64.15 242 ASP A N 1
ATOM 1776 C CA . ASP A 1 242 ? 18.455 36.211 38.250 1.00 65.32 242 ASP A CA 1
ATOM 1777 C C . ASP A 1 242 ? 19.093 37.171 37.251 1.00 66.33 242 ASP A C 1
ATOM 1778 O O . ASP A 1 242 ? 19.308 38.348 37.554 1.00 65.39 242 ASP A O 1
ATOM 1783 N N . GLN A 1 243 ? 19.400 36.660 36.062 1.00 66.90 243 GLN A N 1
ATOM 1784 C CA . GLN A 1 243 ? 19.994 37.471 35.006 1.00 68.07 243 GLN A CA 1
ATOM 1785 C C . GLN A 1 243 ? 18.865 38.118 34.205 1.00 67.92 243 GLN A C 1
ATOM 1786 O O . GLN A 1 243 ? 19.075 39.096 33.488 1.00 66.98 243 GLN A O 1
ATOM 1792 N N . ASP A 1 244 ? 17.665 37.560 34.339 1.00 68.36 244 ASP A N 1
ATOM 1793 C CA . ASP A 1 244 ? 16.489 38.082 33.649 1.00 68.54 244 ASP A CA 1
ATOM 1794 C C . ASP A 1 244 ? 15.797 39.095 34.553 1.00 67.66 244 ASP A C 1
ATOM 1795 O O . ASP A 1 244 ? 14.859 39.775 34.140 1.00 68.48 244 ASP A O 1
ATOM 1800 N N . GLY A 1 245 ? 16.260 39.181 35.795 1.00 66.33 245 GLY A N 1
ATOM 1801 C CA . GLY A 1 245 ? 15.682 40.131 36.727 1.00 64.98 245 GLY A CA 1
ATOM 1802 C C . GLY A 1 245 ? 14.807 39.544 37.818 1.00 63.93 245 GLY A C 1
ATOM 1803 O O . GLY A 1 245 ? 14.451 40.250 38.763 1.00 63.90 245 GLY A O 1
ATOM 1804 N N . ARG A 1 246 ? 14.458 38.265 37.694 1.00 62.32 246 ARG A N 1
ATOM 1805 C CA . ARG A 1 246 ? 13.612 37.604 38.684 1.00 60.92 246 ARG A CA 1
ATOM 1806 C C . ARG A 1 246 ? 14.102 37.932 40.079 1.00 59.43 246 ARG A C 1
ATOM 1807 O O . ARG A 1 246 ? 15.305 37.969 40.332 1.00 59.46 246 ARG A O 1
ATOM 1815 N N . ARG A 1 247 ? 13.165 38.169 40.984 1.00 58.09 247 ARG A N 1
ATOM 1816 C CA . ARG A 1 247 ? 13.523 38.497 42.348 1.00 57.27 247 ARG A CA 1
ATOM 1817 C C . ARG A 1 247 ? 13.042 37.469 43.352 1.00 56.11 247 ARG A C 1
ATOM 1818 O O . ARG A 1 247 ? 12.036 36.788 43.145 1.00 56.56 247 ARG A O 1
ATOM 1826 N N . ASP A 1 248 ? 13.789 37.368 44.443 1.00 53.42 248 ASP A N 1
ATOM 1827 C CA . ASP A 1 248 ? 13.473 36.458 45.522 1.00 50.51 248 ASP A CA 1
ATOM 1828 C C . ASP A 1 248 ? 13.010 37.334 46.676 1.00 48.75 248 ASP A C 1
ATOM 1829 O O . ASP A 1 248 ? 13.118 38.562 46.613 1.00 47.40 248 ASP A O 1
ATOM 1834 N N . ILE A 1 249 ? 12.476 36.706 47.715 1.00 45.82 249 ILE A N 1
ATOM 1835 C CA . ILE A 1 249 ? 12.001 37.432 48.880 1.00 42.31 249 ILE A CA 1
ATOM 1836 C C . ILE A 1 249 ? 12.536 36.771 50.143 1.00 42.90 249 ILE A C 1
ATOM 1837 O O . ILE A 1 249 ? 12.204 35.625 50.452 1.00 42.03 249 ILE A O 1
ATOM 1842 N N . ASP A 1 250 ? 13.384 37.497 50.865 1.00 42.73 250 ASP A N 1
ATOM 1843 C CA . ASP A 1 250 ? 13.963 36.981 52.089 1.00 42.14 250 ASP A CA 1
ATOM 1844 C C . ASP A 1 250 ? 12.881 36.871 53.154 1.00 43.15 250 ASP A C 1
ATOM 1845 O O . ASP A 1 250 ? 12.455 37.873 53.728 1.00 43.25 250 ASP A O 1
ATOM 1850 N N . LEU A 1 251 ? 12.440 35.642 53.402 1.00 43.07 251 LEU A N 1
ATOM 1851 C CA . LEU A 1 251 ? 11.406 35.364 54.391 1.00 43.51 251 LEU A CA 1
ATOM 1852 C C . LEU A 1 251 ? 11.987 34.739 55.645 1.00 44.10 251 LEU A C 1
ATOM 1853 O O . LEU A 1 251 ? 11.273 34.078 56.393 1.00 43.70 251 LEU A O 1
ATOM 1858 N N . GLU A 1 252 ? 13.273 34.955 55.885 1.00 45.36 252 GLU A N 1
ATOM 1859 C CA . GLU A 1 252 ? 13.916 34.364 57.050 1.00 46.78 252 GLU A CA 1
ATOM 1860 C C . GLU A 1 252 ? 14.555 35.393 57.981 1.00 46.17 252 GLU A C 1
ATOM 1861 O O . GLU A 1 252 ? 14.614 35.192 59.193 1.00 46.28 252 GLU A O 1
ATOM 1867 N N . SER A 1 253 ? 15.014 36.502 57.410 1.00 47.14 253 SER A N 1
ATOM 1868 C CA . SER A 1 253 ? 15.664 37.561 58.179 1.00 46.65 253 SER A CA 1
ATOM 1869 C C . SER A 1 253 ? 14.754 38.276 59.174 1.00 45.74 253 SER A C 1
ATOM 1870 O O . SER A 1 253 ? 15.238 39.004 60.044 1.00 45.27 253 SER A O 1
ATOM 1873 N N . GLY A 1 254 ? 13.443 38.068 59.055 1.00 43.96 254 GLY A N 1
ATOM 1874 C CA . GLY A 1 254 ? 12.515 38.729 59.958 1.00 42.51 254 GLY A CA 1
ATOM 1875 C C . GLY A 1 254 ? 12.402 40.189 59.560 1.00 42.46 254 GLY A C 1
ATOM 1876 O O . GLY A 1 254 ? 13.086 40.639 58.646 1.00 42.28 254 GLY A O 1
ATOM 1877 N N . GLY A 1 255 ? 11.545 40.941 60.236 1.00 43.52 255 GLY A N 1
ATOM 1878 C CA . GLY A 1 255 ? 11.394 42.341 59.888 1.00 41.93 255 GLY A CA 1
ATOM 1879 C C . GLY A 1 255 ? 10.161 42.957 60.503 1.00 40.41 255 GLY A C 1
ATOM 1880 O O . GLY A 1 255 ? 9.670 42.481 61.520 1.00 41.19 255 GLY A O 1
ATOM 1881 N N . LYS A 1 256 ? 9.642 44.009 59.886 1.00 41.06 256 LYS A N 1
ATOM 1882 C CA . LYS A 1 256 ? 8.468 44.684 60.424 1.00 40.29 256 LYS A CA 1
ATOM 1883 C C . LYS A 1 256 ? 7.179 44.437 59.652 1.00 39.20 256 LYS A C 1
ATOM 1884 O O . LYS A 1 256 ? 7.197 43.938 58.526 1.00 38.44 256 LYS A O 1
ATOM 1890 N N . GLY A 1 257 ? 6.059 44.800 60.270 1.00 37.35 257 GLY A N 1
ATOM 1891 C CA . GLY A 1 257 ? 4.777 44.609 59.628 1.00 37.90 257 GLY A CA 1
ATOM 1892 C C . GLY A 1 257 ? 3.631 45.246 60.379 1.00 36.90 257 GLY A C 1
ATOM 1893 O O . GLY A 1 257 ? 3.820 45.812 61.448 1.00 37.55 257 GLY A O 1
ATOM 1894 N N . LEU A 1 258 ? 2.440 45.141 59.800 1.00 36.53 258 LEU A N 1
ATOM 1895 C CA . LEU A 1 258 ? 1.215 45.693 60.358 1.00 34.26 258 LEU A CA 1
ATOM 1896 C C . LEU A 1 258 ? 0.163 44.606 60.476 1.00 33.34 258 LEU A C 1
ATOM 1897 O O . LEU A 1 258 ? 0.023 43.768 59.595 1.00 34.20 258 LEU A O 1
ATOM 1902 N N . LEU A 1 259 ? -0.599 44.642 61.556 1.00 33.43 259 LEU A N 1
ATOM 1903 C CA . LEU A 1 259 ? -1.639 43.655 61.777 1.00 31.63 259 LEU A CA 1
ATOM 1904 C C . LEU A 1 259 ? -2.975 44.346 62.015 1.00 32.66 259 LEU A C 1
ATOM 1905 O O . LEU A 1 259 ? -3.113 45.136 62.949 1.00 33.50 259 LEU A O 1
ATOM 1910 N N . PHE A 1 260 ? -3.950 44.048 61.156 1.00 33.55 260 PHE A N 1
ATOM 1911 C CA . PHE A 1 260 ? -5.285 44.630 61.252 1.00 32.33 260 PHE A CA 1
ATOM 1912 C C . PHE A 1 260 ? -6.330 43.584 61.582 1.00 33.55 260 PHE A C 1
ATOM 1913 O O . PHE A 1 260 ? -6.547 42.637 60.815 1.00 31.33 260 PHE A O 1
ATOM 1921 N N . GLN A 1 261 ? -6.990 43.776 62.716 1.00 34.73 261 GLN A N 1
ATOM 1922 C CA . GLN A 1 261 ? -8.040 42.878 63.167 1.00 37.98 261 GLN A CA 1
ATOM 1923 C C . GLN A 1 261 ? -9.025 43.697 64.004 1.00 39.99 261 GLN A C 1
ATOM 1924 O O . GLN A 1 261 ? -8.619 44.590 64.744 1.00 42.20 261 GLN A O 1
ATOM 1930 N N . HIS A 1 262 ? -10.316 43.419 63.866 1.00 40.94 262 HIS A N 1
ATOM 1931 C CA . HIS A 1 262 ? -11.336 44.147 64.618 1.00 42.44 262 HIS A CA 1
ATOM 1932 C C . HIS A 1 262 ? -11.266 45.657 64.400 1.00 43.33 262 HIS A C 1
ATOM 1933 O O . HIS A 1 262 ? -11.423 46.433 65.338 1.00 44.37 262 HIS A O 1
ATOM 1940 N N . GLY A 1 263 ? -11.027 46.078 63.167 1.00 43.45 263 GLY A N 1
ATOM 1941 C CA . GLY A 1 263 ? -10.949 47.500 62.900 1.00 43.85 263 GLY A CA 1
ATOM 1942 C C . GLY A 1 263 ? -9.696 48.100 63.502 1.00 44.07 263 GLY A C 1
ATOM 1943 O O . GLY A 1 263 ? -9.353 49.250 63.223 1.00 43.32 263 GLY A O 1
ATOM 1944 N N . ASN A 1 264 ? -9.011 47.314 64.327 1.00 42.28 264 ASN A N 1
ATOM 1945 C CA . ASN A 1 264 ? -7.781 47.767 64.966 1.00 42.98 264 ASN A CA 1
ATOM 1946 C C . ASN A 1 264 ? -6.580 47.619 64.051 1.00 42.43 264 ASN A C 1
ATOM 1947 O O . ASN A 1 264 ? -6.614 46.883 63.074 1.00 41.77 264 ASN A O 1
ATOM 1952 N N . VAL A 1 265 ? -5.518 48.337 64.391 1.00 42.88 265 VAL A N 1
ATOM 1953 C CA . VAL A 1 265 ? -4.265 48.297 63.658 1.00 43.35 265 VAL A CA 1
ATOM 1954 C C . VAL A 1 265 ? -3.200 48.109 64.732 1.00 44.48 265 VAL A C 1
ATOM 1955 O O . VAL A 1 265 ? -3.338 48.615 65.847 1.00 46.19 265 VAL A O 1
ATOM 1959 N N . ILE A 1 266 ? -2.153 47.359 64.407 1.00 44.34 266 ILE A N 1
ATOM 1960 C CA . ILE A 1 266 ? -1.084 47.095 65.359 1.00 41.12 266 ILE A CA 1
ATOM 1961 C C . ILE A 1 266 ? 0.235 47.121 64.627 1.00 40.81 266 ILE A C 1
ATOM 1962 O O . ILE A 1 266 ? 0.410 46.413 63.635 1.00 42.26 266 ILE A O 1
ATOM 1967 N N . GLU A 1 267 ? 1.160 47.947 65.098 1.00 40.25 267 GLU A N 1
ATOM 1968 C CA . GLU A 1 267 ? 2.469 48.003 64.469 1.00 41.72 267 GLU A CA 1
ATOM 1969 C C . GLU A 1 267 ? 3.219 46.799 64.999 1.00 39.96 267 GLU A C 1
ATOM 1970 O O . GLU A 1 267 ? 3.184 46.518 66.193 1.00 39.88 267 GLU A O 1
ATOM 1976 N N . THR A 1 268 ? 3.897 46.073 64.126 1.00 39.01 268 THR A N 1
ATOM 1977 C CA . THR A 1 268 ? 4.596 44.896 64.606 1.00 38.59 268 THR A CA 1
ATOM 1978 C C . THR A 1 268 ? 5.816 44.522 63.797 1.00 37.34 268 THR A C 1
ATOM 1979 O O . THR A 1 268 ? 6.180 45.192 62.833 1.00 36.68 268 THR A O 1
ATOM 1983 N N . ASP A 1 269 ? 6.455 43.448 64.239 1.00 39.08 269 ASP A N 1
ATOM 1984 C CA . ASP A 1 269 ? 7.611 42.883 63.572 1.00 40.18 269 ASP A CA 1
ATOM 1985 C C . ASP A 1 269 ? 7.137 41.493 63.201 1.00 39.67 269 ASP A C 1
ATOM 1986 O O . ASP A 1 269 ? 5.961 41.166 63.364 1.00 38.82 269 ASP A O 1
ATOM 1991 N N . TRP A 1 270 ? 8.051 40.683 62.691 1.00 40.22 270 TRP A N 1
ATOM 1992 C CA . TRP A 1 270 ? 7.734 39.313 62.320 1.00 39.60 270 TRP A CA 1
ATOM 1993 C C . TRP A 1 270 ? 9.017 38.503 62.223 1.00 40.16 270 TRP A C 1
ATOM 1994 O O . TRP A 1 270 ? 10.048 38.993 61.757 1.00 41.66 270 TRP A O 1
ATOM 2005 N N . LYS A 1 271 ? 8.947 37.268 62.695 1.00 40.51 271 LYS A N 1
ATOM 2006 C CA . LYS A 1 271 ? 10.080 36.364 62.644 1.00 40.70 271 LYS A CA 1
ATOM 2007 C C . LYS A 1 271 ? 9.555 35.104 61.981 1.00 40.29 271 LYS A C 1
ATOM 2008 O O . LYS A 1 271 ? 8.338 34.885 61.917 1.00 37.07 271 LYS A O 1
ATOM 2014 N N . GLN A 1 272 ? 10.469 34.282 61.477 1.00 39.05 272 GLN A N 1
ATOM 2015 C CA . GLN A 1 272 ? 10.065 33.033 60.878 1.00 38.19 272 GLN A CA 1
ATOM 2016 C C . GLN A 1 272 ? 10.234 32.004 61.974 1.00 38.42 272 GLN A C 1
ATOM 2017 O O . GLN A 1 272 ? 11.282 31.940 62.606 1.00 40.14 272 GLN A O 1
ATOM 2023 N N . VAL A 1 273 ? 9.191 31.223 62.217 1.00 37.11 273 VAL A N 1
ATOM 2024 C CA . VAL A 1 273 ? 9.231 30.174 63.224 1.00 35.36 273 VAL A CA 1
ATOM 2025 C C . VAL A 1 273 ? 8.692 28.914 62.565 1.00 34.47 273 VAL A C 1
ATOM 2026 O O . VAL A 1 273 ? 7.509 28.820 62.245 1.00 34.92 273 VAL A O 1
ATOM 2030 N N . ASN A 1 274 ? 9.587 27.965 62.329 1.00 34.52 274 ASN A N 1
ATOM 2031 C CA . ASN A 1 274 ? 9.232 26.711 61.687 1.00 33.89 274 ASN A CA 1
ATOM 2032 C C . ASN A 1 274 ? 8.514 26.891 60.352 1.00 32.63 274 ASN A C 1
ATOM 2033 O O . ASN A 1 274 ? 7.444 26.326 60.142 1.00 31.37 274 ASN A O 1
ATOM 2038 N N . GLY A 1 275 ? 9.112 27.690 59.467 1.00 31.63 275 GLY A N 1
ATOM 2039 C CA . GLY A 1 275 ? 8.550 27.933 58.148 1.00 29.58 275 GLY A CA 1
ATOM 2040 C C . GLY A 1 275 ? 7.349 28.854 58.081 1.00 30.66 275 GLY A C 1
ATOM 2041 O O . GLY A 1 275 ? 6.721 28.989 57.029 1.00 30.30 275 GLY A O 1
ATOM 2042 N N . ARG A 1 276 ? 7.005 29.489 59.193 1.00 30.67 276 ARG A N 1
ATOM 2043 C CA . ARG A 1 276 ? 5.857 30.383 59.196 1.00 32.00 276 ARG A CA 1
ATOM 2044 C C . ARG A 1 276 ? 6.282 31.795 59.574 1.00 33.10 276 ARG A C 1
ATOM 2045 O O . ARG A 1 276 ? 7.223 31.983 60.341 1.00 31.12 276 ARG A O 1
ATOM 2053 N N . ILE A 1 277 ? 5.587 32.779 59.014 1.00 33.19 277 ILE A N 1
ATOM 2054 C CA . ILE A 1 277 ? 5.855 34.178 59.299 1.00 33.93 277 ILE A CA 1
ATOM 2055 C C . ILE A 1 277 ? 5.009 34.517 60.516 1.00 33.30 277 ILE A C 1
ATOM 2056 O O . ILE A 1 277 ? 3.787 34.590 60.446 1.00 32.36 277 ILE A O 1
ATOM 2061 N N . VAL A 1 278 ? 5.675 34.703 61.645 1.00 33.15 278 VAL A N 1
ATOM 2062 C CA . VAL A 1 278 ? 4.975 34.988 62.884 1.00 30.72 278 VAL A CA 1
ATOM 2063 C C . VAL A 1 278 ? 5.064 36.435 63.326 1.00 29.64 278 VAL A C 1
ATOM 2064 O O . VAL A 1 278 ? 6.152 36.965 63.490 1.00 31.59 278 VAL A O 1
ATOM 2068 N N . PRO A 1 279 ? 3.909 37.094 63.526 1.00 29.22 279 PRO A N 1
ATOM 2069 C CA . PRO A 1 279 ? 3.918 38.494 63.970 1.00 28.51 279 PRO A CA 1
ATOM 2070 C C . PRO A 1 279 ? 4.325 38.495 65.449 1.00 29.45 279 PRO A C 1
ATOM 2071 O O . PRO A 1 279 ? 3.755 37.756 66.253 1.00 27.96 279 PRO A O 1
ATOM 2075 N N . VAL A 1 280 ? 5.325 39.291 65.806 1.00 30.85 280 VAL A N 1
ATOM 2076 C CA . VAL A 1 280 ? 5.774 39.327 67.192 1.00 33.17 280 VAL A CA 1
ATOM 2077 C C . VAL A 1 280 ? 5.982 40.758 67.653 1.00 35.13 280 VAL A C 1
ATOM 2078 O O . VAL A 1 280 ? 6.543 41.574 66.931 1.00 37.12 280 VAL A O 1
ATOM 2082 N N . LYS A 1 281 ? 5.525 41.057 68.859 1.00 35.95 281 LYS A N 1
ATOM 2083 C CA . LYS A 1 281 ? 5.668 42.393 69.392 1.00 36.69 281 LYS A CA 1
ATOM 2084 C C . LYS A 1 281 ? 5.960 42.368 70.882 1.00 36.26 281 LYS A C 1
ATOM 2085 O O . LYS A 1 281 ? 5.273 41.701 71.653 1.00 36.28 281 LYS A O 1
ATOM 2091 N N . ASP A 1 282 ? 6.996 43.108 71.263 1.00 38.28 282 ASP A N 1
ATOM 2092 C CA . ASP A 1 282 ? 7.448 43.223 72.644 1.00 38.96 282 ASP A CA 1
ATOM 2093 C C . ASP A 1 282 ? 7.864 41.883 73.197 1.00 39.30 282 ASP A C 1
ATOM 2094 O O . ASP A 1 282 ? 7.611 41.564 74.352 1.00 40.77 282 ASP A O 1
ATOM 2099 N N . GLY A 1 283 ? 8.498 41.086 72.352 1.00 40.66 283 GLY A N 1
ATOM 2100 C CA . GLY A 1 283 ? 8.960 39.790 72.800 1.00 40.94 283 GLY A CA 1
ATOM 2101 C C . GLY A 1 283 ? 7.923 38.688 72.856 1.00 40.55 283 GLY A C 1
ATOM 2102 O O . GLY A 1 283 ? 8.157 37.648 73.477 1.00 42.10 283 GLY A O 1
ATOM 2103 N N . LYS A 1 284 ? 6.774 38.899 72.226 1.00 40.14 284 LYS A N 1
ATOM 2104 C CA . LYS A 1 284 ? 5.747 37.866 72.213 1.00 39.97 284 LYS A CA 1
ATOM 2105 C C . LYS A 1 284 ? 4.999 37.788 70.896 1.00 37.94 284 LYS A C 1
ATOM 2106 O O . LYS A 1 284 ? 4.919 38.759 70.147 1.00 37.66 284 LYS A O 1
ATOM 2112 N N . TRP A 1 285 ? 4.474 36.602 70.616 1.00 36.30 285 TRP A N 1
ATOM 2113 C CA . TRP A 1 285 ? 3.698 36.352 69.408 1.00 34.65 285 TRP A CA 1
ATOM 2114 C C . TRP A 1 285 ? 2.360 37.060 69.556 1.00 34.63 285 TRP A C 1
ATOM 2115 O O . TRP A 1 285 ? 1.743 37.021 70.626 1.00 34.90 285 TRP A O 1
ATOM 2126 N N . LEU A 1 286 ? 1.916 37.709 68.487 1.00 33.03 286 LEU A N 1
ATOM 2127 C CA . LEU A 1 286 ? 0.615 38.352 68.487 1.00 32.44 286 LEU A CA 1
ATOM 2128 C C . LEU A 1 286 ? -0.334 37.276 67.955 1.00 32.76 286 LEU A C 1
ATOM 2129 O O . LEU A 1 286 ? -0.029 36.618 66.968 1.00 32.66 286 LEU A O 1
ATOM 2134 N N . PRO A 1 287 ? -1.478 37.056 68.624 1.00 33.41 287 PRO A N 1
ATOM 2135 C CA . PRO A 1 287 ? -2.401 36.030 68.123 1.00 33.36 287 PRO A CA 1
ATOM 2136 C C . PRO A 1 287 ? -3.314 36.555 67.003 1.00 33.74 287 PRO A C 1
ATOM 2137 O O . PRO A 1 287 ? -3.396 37.761 66.773 1.00 33.82 287 PRO A O 1
ATOM 2141 N N . PHE A 1 288 ? -3.988 35.638 66.313 1.00 34.60 288 PHE A N 1
ATOM 2142 C CA . PHE A 1 288 ? -4.928 35.999 65.248 1.00 32.00 288 PHE A CA 1
ATOM 2143 C C . PHE A 1 288 ? -6.336 35.787 65.781 1.00 33.19 288 PHE A C 1
ATOM 2144 O O . PHE A 1 288 ? -6.550 34.992 66.707 1.00 31.51 288 PHE A O 1
ATOM 2152 N N . VAL A 1 289 ? -7.288 36.498 65.181 1.00 32.71 289 VAL A N 1
ATOM 2153 C CA . VAL A 1 289 ? -8.704 36.383 65.518 1.00 31.14 289 VAL A CA 1
ATOM 2154 C C . VAL A 1 289 ? -9.207 35.143 64.778 1.00 29.84 289 VAL A C 1
ATOM 2155 O O . VAL A 1 289 ? -8.906 34.960 63.605 1.00 28.67 289 VAL A O 1
ATOM 2159 N N . PRO A 1 290 ? -9.993 34.284 65.441 1.00 32.58 290 PRO A N 1
ATOM 2160 C CA . PRO A 1 290 ? -10.476 33.097 64.719 1.00 32.24 290 PRO A CA 1
ATOM 2161 C C . PRO A 1 290 ? -11.118 33.455 63.365 1.00 31.50 290 PRO A C 1
ATOM 2162 O O . PRO A 1 290 ? -11.917 34.384 63.274 1.00 30.55 290 PRO A O 1
ATOM 2166 N N . GLY A 1 291 ? -10.752 32.728 62.311 1.00 32.20 291 GLY A N 1
ATOM 2167 C CA . GLY A 1 291 ? -11.318 33.004 60.999 1.00 31.68 291 GLY A CA 1
ATOM 2168 C C . GLY A 1 291 ? -10.291 33.027 59.881 1.00 31.61 291 GLY A C 1
ATOM 2169 O O . GLY A 1 291 ? -9.189 32.503 60.026 1.00 31.45 291 GLY A O 1
ATOM 2170 N N . LYS A 1 292 ? -10.657 33.625 58.756 1.00 30.90 292 LYS A N 1
ATOM 2171 C CA . LYS A 1 292 ? -9.754 33.708 57.625 1.00 30.63 292 LYS A CA 1
ATOM 2172 C C . LYS A 1 292 ? -8.717 34.818 57.780 1.00 29.75 292 LYS A C 1
ATOM 2173 O O . LYS A 1 292 ? -8.992 35.883 58.358 1.00 29.78 292 LYS A O 1
ATOM 2179 N N . THR A 1 293 ? -7.522 34.552 57.261 1.00 26.16 293 THR A N 1
ATOM 2180 C CA . THR A 1 293 ? -6.414 35.506 57.320 1.00 26.31 293 THR A CA 1
ATOM 2181 C C . THR A 1 293 ? -5.807 35.759 55.950 1.00 26.00 293 THR A C 1
ATOM 2182 O O . THR A 1 293 ? -5.546 34.830 55.187 1.00 28.51 293 THR A O 1
ATOM 2186 N N . TRP A 1 294 ? -5.601 37.032 55.641 1.00 26.43 294 TRP A N 1
ATOM 2187 C CA . TRP A 1 294 ? -4.979 37.430 54.386 1.00 26.22 294 TRP A CA 1
ATOM 2188 C C . TRP A 1 294 ? -3.657 38.108 54.692 1.00 26.30 294 TRP A C 1
ATOM 2189 O O . TRP A 1 294 ? -3.609 39.097 55.429 1.00 26.07 294 TRP A O 1
ATOM 2200 N N . ILE A 1 295 ? -2.589 37.563 54.126 1.00 26.77 295 ILE A N 1
ATOM 2201 C CA . ILE A 1 295 ? -1.245 38.089 54.324 1.00 26.70 295 ILE A CA 1
ATOM 2202 C C . ILE A 1 295 ? -0.760 38.770 53.057 1.00 27.79 295 ILE A C 1
ATOM 2203 O O . ILE A 1 295 ? -0.787 38.186 51.963 1.00 26.67 295 ILE A O 1
ATOM 2208 N N . ASN A 1 296 ? -0.330 40.017 53.213 1.00 27.53 296 ASN A N 1
ATOM 2209 C CA . ASN A 1 296 ? 0.197 40.797 52.104 1.00 27.84 296 ASN A CA 1
ATOM 2210 C C . ASN A 1 296 ? 1.667 41.067 52.293 1.00 27.20 296 ASN A C 1
ATOM 2211 O O . ASN A 1 296 ? 2.055 41.802 53.198 1.00 28.65 296 ASN A O 1
ATOM 2216 N N . ILE A 1 297 ? 2.495 40.467 51.453 1.00 25.28 297 ILE A N 1
ATOM 2217 C CA . ILE A 1 297 ? 3.918 40.704 51.558 1.00 24.08 297 ILE A CA 1
ATOM 2218 C C . ILE A 1 297 ? 4.272 41.895 50.663 1.00 25.94 297 ILE A C 1
ATOM 2219 O O . ILE A 1 297 ? 3.889 41.954 49.487 1.00 23.68 297 ILE A O 1
ATOM 2224 N N . VAL A 1 298 ? 4.984 42.853 51.242 1.00 27.28 298 VAL A N 1
ATOM 2225 C CA . VAL A 1 298 ? 5.390 44.053 50.514 1.00 29.53 298 VAL A CA 1
ATOM 2226 C C . VAL A 1 298 ? 6.880 44.316 50.692 1.00 31.20 298 VAL A C 1
ATOM 2227 O O . VAL A 1 298 ? 7.455 43.968 51.718 1.00 31.27 298 VAL A O 1
ATOM 2231 N N . PRO A 1 299 ? 7.529 44.916 49.684 1.00 32.95 299 PRO A N 1
ATOM 2232 C CA . PRO A 1 299 ? 8.962 45.208 49.812 1.00 36.27 299 PRO A CA 1
ATOM 2233 C C . PRO A 1 299 ? 9.216 46.497 50.607 1.00 37.23 299 PRO A C 1
ATOM 2234 O O . PRO A 1 299 ? 10.349 46.803 50.951 1.00 37.91 299 PRO A O 1
ATOM 2238 N N . ASP A 1 300 ? 8.151 47.239 50.905 1.00 40.32 300 ASP A N 1
ATOM 2239 C CA . ASP A 1 300 ? 8.260 48.480 51.667 1.00 42.27 300 ASP A CA 1
ATOM 2240 C C . ASP A 1 300 ? 6.969 48.756 52.429 1.00 44.69 300 ASP A C 1
ATOM 2241 O O . ASP A 1 300 ? 5.923 49.017 51.838 1.00 44.48 300 ASP A O 1
ATOM 2246 N N . LEU A 1 301 ? 7.059 48.705 53.752 1.00 47.85 301 LEU A N 1
ATOM 2247 C CA . LEU A 1 301 ? 5.913 48.935 54.623 1.00 50.40 301 LEU A CA 1
ATOM 2248 C C . LEU A 1 301 ? 5.238 50.265 54.288 1.00 52.02 301 LEU A C 1
ATOM 2249 O O . LEU A 1 301 ? 4.155 50.570 54.784 1.00 53.85 301 LEU A O 1
ATOM 2254 N N . ASP A 1 302 ? 5.885 51.046 53.430 1.00 53.10 302 ASP A N 1
ATOM 2255 C CA . ASP A 1 302 ? 5.369 52.345 53.019 1.00 55.11 302 ASP A CA 1
ATOM 2256 C C . ASP A 1 302 ? 4.235 52.169 52.015 1.00 55.56 302 ASP A C 1
ATOM 2257 O O . ASP A 1 302 ? 3.428 53.075 51.807 1.00 55.90 302 ASP A O 1
ATOM 2262 N N . ALA A 1 303 ? 4.185 50.997 51.390 1.00 56.02 303 ALA A N 1
ATOM 2263 C CA . ALA A 1 303 ? 3.151 50.695 50.409 1.00 54.75 303 ALA A CA 1
ATOM 2264 C C . ALA A 1 303 ? 1.778 50.655 51.060 1.00 54.47 303 ALA A C 1
ATOM 2265 O O . ALA A 1 303 ? 0.763 50.766 50.381 1.00 54.99 303 ALA A O 1
ATOM 2267 N N . ALA A 1 304 ? 1.751 50.497 52.379 1.00 54.86 304 ALA A N 1
ATOM 2268 C CA . ALA A 1 304 ? 0.496 50.442 53.117 1.00 55.62 304 ALA A CA 1
ATOM 2269 C C . ALA A 1 304 ? 0.112 51.814 53.665 1.00 56.18 304 ALA A C 1
ATOM 2270 O O . ALA A 1 304 ? 0.978 52.629 53.988 1.00 56.25 304 ALA A O 1
ATOM 2272 N N . SER A 1 305 ? -1.192 52.058 53.770 1.00 56.80 305 SER A N 1
ATOM 2273 C CA . SER A 1 305 ? -1.714 53.323 54.273 1.00 57.71 305 SER A CA 1
ATOM 2274 C C . SER A 1 305 ? -3.065 53.095 54.943 1.00 59.32 305 SER A C 1
ATOM 2275 O O . SER A 1 305 ? -4.020 52.659 54.303 1.00 60.17 305 SER A O 1
ATOM 2278 N N . ILE A 1 306 ? -3.138 53.386 56.237 1.00 60.81 306 ILE A N 1
ATOM 2279 C CA . ILE A 1 306 ? -4.369 53.202 56.992 1.00 62.63 306 ILE A CA 1
ATOM 2280 C C . ILE A 1 306 ? -5.300 54.395 56.825 1.00 63.27 306 ILE A C 1
ATOM 2281 O O . ILE A 1 306 ? -4.891 55.444 56.336 1.00 63.58 306 ILE A O 1
ATOM 2286 N N . SER A 1 307 ? -6.553 54.221 57.233 1.00 64.63 307 SER A N 1
ATOM 2287 C CA . SER A 1 307 ? -7.559 55.277 57.141 1.00 65.80 307 SER A CA 1
ATOM 2288 C C . SER A 1 307 ? -8.719 54.996 58.090 1.00 65.47 307 SER A C 1
ATOM 2289 O O . SER A 1 307 ? -9.086 53.843 58.309 1.00 65.14 307 SER A O 1
ATOM 2292 N N . LYS A 1 308 ? -9.296 56.055 58.649 1.00 66.20 308 LYS A N 1
ATOM 2293 C CA . LYS A 1 308 ? -10.421 55.911 59.569 1.00 66.75 308 LYS A CA 1
ATOM 2294 C C . LYS A 1 308 ? -11.731 55.833 58.785 1.00 66.39 308 LYS A C 1
ATOM 2295 O O . LYS A 1 308 ? -11.722 56.204 57.594 1.00 66.04 308 LYS A O 1
#

Organism: Bacillus subtilis (strain 168) (NCBI:txid224308)

Sequence (287 aa):
KLKAPLTGLKTEQKVTERRPVAVVVNNHPKARPQSGLSKADIVIEALAEGQITRFLAIFQSQPETVGPVRSAREYFVTLSNGFDSIFVHHGWSPGAKKQLESGAADYNGLDFDGSLFWRADFSKPPHNSYTSYDYIKKAAEQKGYKLKQETNPLLFQTNESYNVRVDYGTNNVTNLVEYNYDKKAEFYTRSSDGVITTDRETGKPVAQNIFIVEASHHIIDQDGRRDIDLESGGKGLLFQHGNVIETDWKQVNGRIVPVKDGKWLPFVPGKTWINIVPDLDAASISK